Protein AF-A0A940FIT0-F1 (afdb_monomer_lite)

Foldseek 3Di:
DDDPDPPPPDDDPLVPPPDPDDDDDDDDDDDDDPPVVVVLVVLLLVLLLLLVVLLLVLLQLLLPQQLPQKHACVSLVLFAPSVPQQQLLQADPVRHGHDRIRGSVSSVCSCQCVCQSDDRHHSVNSSVVLLVLLVVLQQQLQQDDDPQPPPRRGPQWHAVVSQDLVNQLVSQDWDARVNRGDIGTPSHADPVLLCVLPPVNPRIHHSSSSSNSSSVVSSCRSHVPRDSVDRRDNGDPPDPDPDPDPDPDPPPPDDDDDDPPVVD

Structure (mmCIF, N/CA/C/O backbone):
data_AF-A0A940FIT0-F1
#
_entry.id   AF-A0A940FIT0-F1
#
loop_
_atom_site.group_PDB
_atom_site.id
_atom_site.type_symbol
_atom_site.label_atom_id
_atom_site.label_alt_id
_atom_site.label_comp_id
_atom_site.label_asym_id
_atom_site.label_entity_id
_atom_site.label_seq_id
_atom_site.pdbx_PDB_ins_code
_atom_site.Cartn_x
_atom_site.Cartn_y
_atom_site.Cartn_z
_atom_site.occupancy
_atom_site.B_iso_or_equiv
_atom_site.auth_seq_id
_atom_site.auth_comp_id
_atom_site.auth_asym_id
_atom_site.auth_atom_id
_atom_site.pdbx_PDB_model_num
ATOM 1 N N . MET A 1 1 ? -23.638 -30.705 -18.670 1.00 40.31 1 MET A N 1
ATOM 2 C CA . MET A 1 1 ? -23.469 -29.768 -17.539 1.00 40.31 1 MET A CA 1
ATOM 3 C C . MET A 1 1 ? -22.629 -28.593 -18.018 1.00 40.31 1 MET A C 1
ATOM 5 O O . MET A 1 1 ? -21.445 -28.763 -18.261 1.00 40.31 1 MET A O 1
ATOM 9 N N . ARG A 1 2 ? -23.257 -27.444 -18.298 1.00 33.28 2 ARG A N 1
ATOM 10 C CA . ARG A 1 2 ? -22.565 -26.228 -18.753 1.00 33.28 2 ARG A CA 1
ATOM 11 C C . ARG A 1 2 ? -22.351 -25.339 -17.532 1.00 33.28 2 ARG A C 1
ATOM 13 O O . ARG A 1 2 ? -23.319 -24.819 -16.993 1.00 33.28 2 ARG A O 1
ATOM 20 N N . HIS A 1 3 ? -21.106 -25.205 -17.082 1.00 33.09 3 HIS A N 1
ATOM 21 C CA . HIS A 1 3 ? -20.744 -24.240 -16.047 1.00 33.09 3 HIS A CA 1
ATOM 22 C C . HIS A 1 3 ? -20.798 -22.830 -16.641 1.00 33.09 3 HIS A C 1
ATOM 24 O O . HIS A 1 3 ? -19.867 -22.382 -17.307 1.00 33.09 3 HIS A O 1
ATOM 30 N N . THR A 1 4 ? -21.900 -22.124 -16.406 1.00 37.16 4 THR A N 1
ATOM 31 C CA . THR A 1 4 ? -21.970 -20.669 -16.546 1.00 37.16 4 THR A CA 1
ATOM 32 C C . THR A 1 4 ? -21.115 -20.048 -15.448 1.00 37.16 4 THR A C 1
ATOM 34 O O . THR A 1 4 ? -21.533 -19.962 -14.295 1.00 37.16 4 THR A O 1
ATOM 37 N N . LYS A 1 5 ? -19.888 -19.647 -15.794 1.00 40.19 5 LYS A N 1
ATOM 38 C CA . LYS A 1 5 ? -19.085 -18.755 -14.955 1.00 40.19 5 LYS A CA 1
ATOM 39 C C . LYS A 1 5 ? -19.810 -17.412 -14.897 1.00 40.19 5 LYS A C 1
ATOM 41 O O . LYS A 1 5 ? -19.890 -16.714 -15.905 1.00 40.19 5 LYS A O 1
ATOM 46 N N . ALA A 1 6 ? -20.363 -17.076 -13.737 1.00 33.12 6 ALA A N 1
ATOM 47 C CA . ALA A 1 6 ? -20.836 -15.730 -13.466 1.00 33.12 6 ALA A CA 1
ATOM 48 C C . ALA A 1 6 ? -19.613 -14.802 -13.441 1.00 33.12 6 ALA A C 1
ATOM 50 O O . ALA A 1 6 ? -18.794 -14.862 -12.525 1.00 33.12 6 ALA A O 1
ATOM 51 N N . LEU A 1 7 ? -19.457 -13.984 -14.484 1.00 29.12 7 LEU A N 1
ATOM 52 C CA . LEU A 1 7 ? -18.595 -12.810 -14.433 1.00 29.12 7 LEU A CA 1
ATOM 53 C C . LEU A 1 7 ? -19.261 -11.817 -13.473 1.00 29.12 7 LEU A C 1
ATOM 55 O O . LEU A 1 7 ? -20.156 -11.067 -13.857 1.00 29.12 7 LEU A O 1
ATOM 59 N N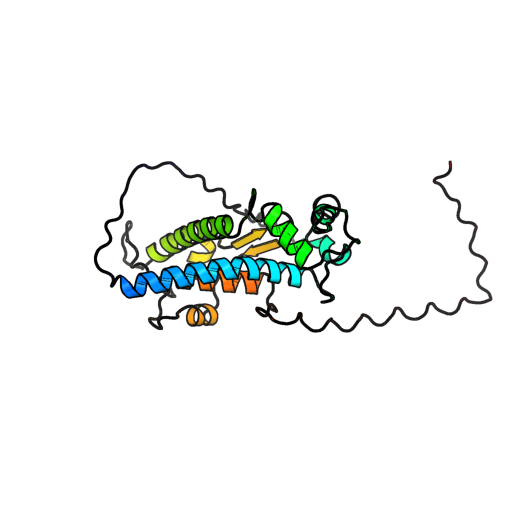 . SER A 1 8 ? -18.852 -11.835 -12.210 1.00 31.80 8 SER A N 1
ATOM 60 C CA . SER A 1 8 ? -19.146 -10.739 -11.293 1.00 31.80 8 SER A CA 1
ATOM 61 C C . SER A 1 8 ? -18.294 -9.549 -11.718 1.00 31.80 8 SER A C 1
ATOM 63 O O . SER A 1 8 ? -17.093 -9.505 -11.454 1.00 31.80 8 SER A O 1
ATOM 65 N N . THR A 1 9 ? -18.903 -8.603 -12.429 1.00 29.38 9 THR A N 1
ATOM 66 C CA . THR A 1 9 ? -18.294 -7.320 -12.791 1.00 29.38 9 THR A CA 1
ATOM 67 C C . THR A 1 9 ? -17.991 -6.544 -11.509 1.00 29.38 9 THR A C 1
ATOM 69 O O . THR A 1 9 ? -18.846 -5.856 -10.957 1.00 29.38 9 THR A O 1
ATOM 72 N N . LEU A 1 10 ? -16.775 -6.707 -10.988 1.00 35.28 10 LEU A N 1
ATOM 73 C CA . LEU A 1 10 ? -16.302 -6.033 -9.787 1.00 35.28 10 LEU A CA 1
ATOM 74 C C . LEU A 1 10 ? -15.918 -4.597 -10.164 1.00 35.28 10 LEU A C 1
ATOM 76 O O . LEU A 1 10 ? -14.852 -4.366 -10.737 1.00 35.28 10 LEU A O 1
ATOM 80 N N . LEU A 1 11 ? -16.792 -3.632 -9.869 1.00 29.61 11 LEU A N 1
ATOM 81 C CA . LEU A 1 11 ? -16.493 -2.216 -10.065 1.00 29.61 11 LEU A CA 1
ATOM 82 C C . LEU A 1 11 ? -15.279 -1.843 -9.209 1.00 29.61 11 LEU A C 1
ATOM 84 O O . LEU A 1 11 ? -15.329 -1.826 -7.979 1.00 29.61 11 LEU A O 1
ATOM 88 N N . ALA A 1 12 ? -14.163 -1.568 -9.876 1.00 34.53 12 ALA A N 1
ATOM 89 C CA . ALA A 1 12 ? -13.067 -0.863 -9.260 1.00 34.53 12 ALA A CA 1
ATOM 90 C C . ALA A 1 12 ? -13.470 0.588 -9.090 1.00 34.53 12 ALA A C 1
ATOM 92 O O . ALA A 1 12 ? -13.524 1.335 -10.061 1.00 34.53 12 ALA A O 1
ATOM 93 N N . VAL A 1 13 ? -13.771 0.982 -7.857 1.00 32.16 13 VAL A N 1
ATOM 94 C CA . VAL A 1 13 ? -13.811 2.395 -7.513 1.00 32.16 13 VAL A CA 1
ATOM 95 C C . VAL A 1 13 ? -12.361 2.869 -7.554 1.00 32.16 13 VAL A C 1
ATOM 97 O O . VAL A 1 13 ? -11.635 2.790 -6.567 1.00 32.16 13 VAL A O 1
ATOM 100 N N . SER A 1 14 ? -11.913 3.334 -8.724 1.00 33.53 14 SER A N 1
ATOM 101 C CA . SER A 1 14 ? -10.906 4.390 -8.759 1.00 33.53 14 SER A CA 1
ATOM 102 C C . SER A 1 14 ? -11.410 5.455 -7.792 1.00 33.53 14 SER A C 1
ATOM 104 O O . SER A 1 14 ? -12.584 5.819 -7.869 1.00 33.53 14 SER A O 1
ATOM 106 N N . ALA A 1 15 ? -10.580 5.901 -6.850 1.00 33.91 15 ALA A N 1
ATOM 107 C CA . ALA A 1 15 ? -10.935 6.954 -5.906 1.00 33.91 15 ALA A CA 1
ATOM 108 C C . ALA A 1 15 ? -11.146 8.286 -6.657 1.00 33.91 15 ALA A C 1
ATOM 110 O O . ALA A 1 15 ? -10.325 9.195 -6.611 1.00 33.91 15 ALA A O 1
ATOM 111 N N . ALA A 1 16 ? -12.243 8.384 -7.402 1.00 30.17 16 ALA A N 1
ATOM 112 C CA . ALA A 1 16 ? -12.790 9.601 -7.949 1.00 30.17 16 ALA A CA 1
ATOM 113 C C . ALA A 1 16 ? -13.616 10.219 -6.823 1.00 30.17 16 ALA A C 1
ATOM 115 O O . ALA A 1 16 ? -14.743 9.810 -6.544 1.00 30.17 16 ALA A O 1
ATOM 116 N N . ILE A 1 17 ? -13.004 11.161 -6.112 1.00 32.06 17 ILE A N 1
ATOM 117 C CA . ILE A 1 17 ? -13.690 11.949 -5.098 1.00 32.06 17 ILE A CA 1
ATOM 118 C C . ILE A 1 17 ? -14.571 12.961 -5.838 1.00 32.06 17 ILE A C 1
ATOM 120 O O . ILE A 1 17 ? -14.112 14.037 -6.217 1.00 32.06 17 ILE A O 1
ATOM 124 N N . THR A 1 18 ? -15.845 12.638 -6.051 1.00 28.33 18 T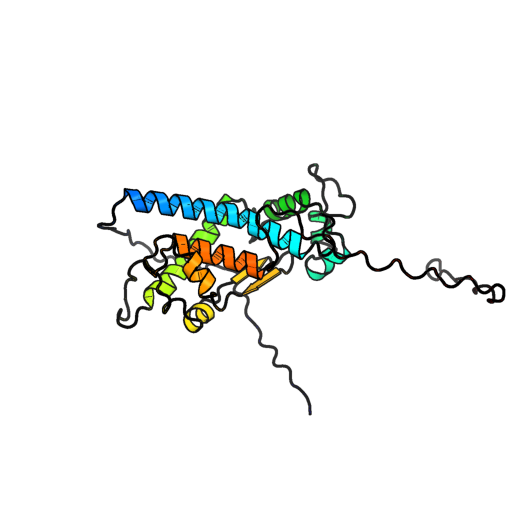HR A N 1
ATOM 125 C CA . THR A 1 18 ? -16.848 13.646 -6.411 1.00 28.33 18 THR A CA 1
ATOM 126 C C . THR A 1 18 ? -17.172 14.430 -5.140 1.00 28.33 18 THR A C 1
ATOM 128 O O . THR A 1 18 ? -18.057 14.058 -4.372 1.00 28.33 18 THR A O 1
ATOM 131 N N . MET A 1 19 ? -16.400 15.483 -4.858 1.00 31.89 19 MET A N 1
ATOM 132 C CA . MET A 1 19 ? -16.725 16.406 -3.771 1.00 31.89 19 MET A CA 1
ATOM 133 C C . MET A 1 19 ? -17.981 17.186 -4.162 1.00 31.89 19 MET A C 1
ATOM 135 O O . MET A 1 19 ? -17.919 18.124 -4.955 1.00 31.89 19 MET A O 1
ATOM 139 N N . LEU A 1 20 ? -19.132 16.805 -3.604 1.00 30.47 20 LEU A N 1
ATOM 140 C CA . LEU A 1 20 ? -20.241 17.741 -3.473 1.00 30.47 20 LEU A CA 1
ATOM 141 C C . LEU A 1 20 ? -19.791 18.830 -2.497 1.00 30.47 20 LEU A C 1
ATOM 143 O O . LEU A 1 20 ? -19.602 18.575 -1.309 1.00 30.47 20 LEU A O 1
ATOM 147 N N . ALA A 1 21 ? -19.584 20.033 -3.028 1.00 35.97 21 ALA A N 1
ATOM 148 C CA . ALA A 1 21 ? -19.351 21.237 -2.251 1.00 35.97 21 ALA A CA 1
ATOM 149 C C . ALA A 1 21 ? -20.566 21.503 -1.345 1.00 35.97 21 ALA A C 1
ATOM 151 O O . ALA A 1 21 ? -21.586 22.024 -1.788 1.00 35.97 21 ALA A O 1
ATOM 152 N N . GLY A 1 22 ? -20.454 21.113 -0.077 1.00 28.16 22 GLY A N 1
ATOM 153 C CA . GLY A 1 22 ? -21.319 21.551 1.011 1.00 28.16 22 GLY A CA 1
ATOM 154 C C . GLY A 1 22 ? -20.518 22.474 1.922 1.00 28.16 22 GLY A C 1
ATOM 155 O O . GLY A 1 22 ? -19.552 22.044 2.547 1.00 28.16 22 GLY A O 1
ATOM 156 N N . CYS A 1 23 ? -20.878 23.754 1.942 1.00 33.53 23 CYS A N 1
ATOM 157 C CA . CYS A 1 23 ? -20.232 24.786 2.741 1.00 33.53 23 CYS A CA 1
ATOM 158 C C . CYS A 1 23 ? -20.321 24.510 4.252 1.00 33.53 23 CYS A C 1
ATOM 160 O O . CYS A 1 23 ? -21.402 24.258 4.770 1.00 33.53 23 CYS A O 1
ATOM 162 N N . GLY A 1 24 ? -19.193 24.706 4.940 1.00 39.38 24 GLY A N 1
ATOM 163 C CA . GLY A 1 24 ? -19.134 25.285 6.284 1.00 39.38 24 GLY A CA 1
ATOM 164 C C . GLY A 1 24 ? -19.555 24.402 7.457 1.00 39.38 24 GLY A C 1
ATOM 165 O O . GLY A 1 24 ? -20.704 24.435 7.873 1.00 39.38 24 GLY A O 1
ATOM 166 N N . MET A 1 25 ? -18.583 23.752 8.099 1.00 30.62 25 MET A N 1
ATOM 167 C CA . MET A 1 25 ? -18.655 23.434 9.528 1.00 30.62 25 MET A CA 1
ATOM 168 C C . MET A 1 25 ? -17.239 23.367 10.112 1.00 30.62 25 MET A C 1
ATOM 170 O O . MET A 1 25 ? -16.429 22.522 9.740 1.00 30.62 25 MET A O 1
ATOM 174 N N . THR A 1 26 ? -16.928 24.305 11.002 1.00 37.66 26 THR A N 1
ATOM 175 C CA . THR A 1 26 ? -15.724 24.327 11.840 1.00 37.66 26 THR A CA 1
ATOM 176 C C . THR A 1 26 ? -15.876 23.321 12.990 1.00 37.66 26 THR A C 1
ATOM 178 O O . THR A 1 26 ? -16.892 23.370 13.686 1.00 37.66 26 THR A O 1
ATOM 181 N N . PRO A 1 27 ? -14.899 22.434 13.258 1.00 40.50 27 PRO A N 1
ATOM 182 C CA . PRO A 1 27 ? -14.954 21.562 14.422 1.00 40.50 27 PRO A CA 1
ATOM 183 C C . PRO A 1 27 ? -14.393 22.273 15.659 1.00 40.50 27 PRO A C 1
ATOM 185 O O . PRO A 1 27 ? -13.208 22.589 15.733 1.00 40.50 27 PRO A O 1
ATOM 188 N N . GLY A 1 28 ? -15.256 22.491 16.652 1.00 38.06 28 GLY A N 1
ATOM 189 C CA . GLY A 1 28 ? -14.843 22.694 18.037 1.00 38.06 28 GLY A CA 1
ATOM 190 C C . GLY A 1 28 ? -14.530 21.338 18.670 1.00 38.06 28 GLY A C 1
ATOM 191 O O . GLY A 1 28 ? -15.433 20.521 18.848 1.00 38.06 28 GLY A O 1
ATOM 192 N N . ALA A 1 29 ? -13.258 21.094 18.978 1.00 35.38 29 ALA A N 1
ATOM 193 C CA . ALA A 1 29 ? -12.807 19.952 19.764 1.00 35.38 29 ALA A CA 1
ATOM 194 C C . ALA A 1 29 ? -12.527 20.420 21.198 1.00 35.38 29 ALA A C 1
ATOM 196 O O . ALA A 1 29 ? -11.726 21.329 21.418 1.00 35.38 29 ALA A O 1
ATOM 197 N N . SER A 1 30 ? -13.194 19.806 22.172 1.00 40.38 30 SER A N 1
ATOM 198 C CA . SER A 1 30 ? -12.909 19.976 23.595 1.00 40.38 30 SER A CA 1
ATOM 199 C C . SER A 1 30 ? -12.334 18.677 24.148 1.00 40.38 30 SER A C 1
ATOM 201 O O . SER A 1 30 ? -12.974 17.638 24.043 1.00 40.38 30 SER A O 1
ATOM 203 N N . GLY A 1 31 ? -11.164 18.781 24.782 1.00 39.50 31 GLY A N 1
ATOM 204 C CA . GLY A 1 31 ? -10.809 17.954 25.936 1.00 39.50 31 GLY A CA 1
ATOM 205 C C . GLY A 1 31 ? -10.172 16.586 25.686 1.00 39.50 31 GLY A C 1
ATOM 206 O O . GLY A 1 31 ? -10.573 15.638 26.345 1.00 39.50 31 GLY A O 1
ATOM 207 N N . LEU A 1 32 ? -9.149 16.486 24.833 1.00 36.47 32 LEU A N 1
ATOM 208 C CA . LEU A 1 32 ? -8.166 15.396 24.916 1.00 36.47 32 LEU A CA 1
ATOM 209 C C . LEU A 1 32 ? -6.787 16.011 25.188 1.00 36.47 32 LEU A C 1
ATOM 211 O O . LEU A 1 32 ? -6.447 17.035 24.592 1.00 36.47 32 LEU A O 1
ATOM 215 N N . SER A 1 33 ? -6.030 15.435 26.126 1.00 40.12 33 SER A N 1
ATOM 216 C CA . SER A 1 33 ? -4.696 15.906 26.520 1.00 40.12 33 SER A CA 1
ATOM 217 C C . SER A 1 33 ? -3.808 16.082 25.282 1.00 40.12 33 SER A C 1
ATOM 219 O O . SER A 1 33 ? -3.450 15.126 24.595 1.00 40.12 33 SER A O 1
ATOM 221 N N . THR A 1 34 ? -3.479 17.332 24.967 1.00 43.22 34 THR A N 1
ATOM 222 C CA . THR A 1 34 ? -2.849 17.746 23.705 1.00 43.22 34 THR A CA 1
ATOM 223 C C . THR A 1 34 ? -1.406 17.272 23.550 1.00 43.22 34 THR A C 1
ATOM 225 O O . THR A 1 34 ? -0.828 17.438 22.482 1.00 43.22 34 THR A O 1
ATOM 228 N N . THR A 1 35 ? -0.799 16.679 24.578 1.00 45.16 35 THR A N 1
ATOM 229 C CA . THR A 1 35 ? 0.601 16.237 24.523 1.00 45.16 35 THR A CA 1
ATOM 230 C C . THR A 1 35 ? 0.756 14.843 23.909 1.00 45.16 35 THR A C 1
ATOM 232 O O . THR A 1 35 ? 1.728 14.605 23.198 1.00 45.16 35 THR A O 1
ATOM 235 N N . GLU A 1 36 ? -0.216 13.947 24.097 1.00 49.09 36 GLU A N 1
ATOM 236 C CA . GLU A 1 36 ? -0.183 12.592 23.522 1.00 49.09 36 GLU A CA 1
ATOM 237 C C . GLU A 1 36 ? -0.713 12.573 22.082 1.00 49.09 36 GLU A C 1
ATOM 239 O O . GLU A 1 36 ? -0.089 11.979 21.202 1.00 49.09 36 GLU A O 1
ATOM 244 N N . ALA A 1 37 ? -1.780 13.329 21.796 1.00 45.69 37 ALA A N 1
ATOM 245 C CA . ALA A 1 37 ? -2.358 13.437 20.452 1.00 45.69 37 ALA A CA 1
ATOM 246 C C . ALA A 1 37 ? -1.346 13.924 19.391 1.00 45.69 37 ALA A C 1
ATOM 248 O O . ALA A 1 37 ? -1.356 13.455 18.255 1.00 45.69 37 ALA A O 1
ATOM 249 N N . VAL A 1 38 ? -0.414 14.809 19.768 1.00 52.12 38 VAL A N 1
ATOM 250 C CA . VAL A 1 38 ? 0.643 15.312 18.867 1.00 52.12 38 VAL A CA 1
ATOM 251 C C . VAL A 1 38 ? 1.686 14.230 18.545 1.00 52.12 38 VAL A C 1
ATOM 253 O O . VAL A 1 38 ? 2.241 14.215 17.444 1.00 52.12 38 VAL A O 1
ATOM 256 N N . GLY A 1 39 ? 1.937 13.296 19.469 1.00 56.69 39 GLY A N 1
ATOM 257 C CA . GLY A 1 39 ? 2.852 12.172 19.256 1.00 56.69 39 GLY A CA 1
ATOM 258 C C . GLY A 1 39 ? 2.298 11.141 18.270 1.00 56.69 39 GLY A C 1
ATOM 259 O O . GLY A 1 39 ? 3.008 10.710 17.358 1.00 56.69 39 GLY A O 1
ATOM 260 N N . PHE A 1 40 ? 1.015 10.797 18.399 1.00 53.44 40 PHE A N 1
ATOM 261 C CA . PHE A 1 40 ? 0.359 9.824 17.521 1.00 53.44 40 PHE A CA 1
ATOM 262 C C . PHE A 1 40 ? 0.210 10.328 16.084 1.00 53.44 40 PHE A C 1
ATOM 264 O O . PHE A 1 40 ? 0.449 9.576 15.138 1.00 53.44 40 PHE A O 1
ATOM 271 N N . ASP A 1 41 ? -0.068 11.618 15.898 1.00 59.22 41 ASP A N 1
ATOM 272 C CA . ASP A 1 41 ? -0.172 12.214 14.564 1.00 59.22 41 ASP A CA 1
ATOM 273 C C . ASP A 1 41 ? 1.171 12.219 13.808 1.00 59.22 41 ASP A C 1
ATOM 275 O O . ASP A 1 41 ? 1.241 12.010 12.585 1.00 59.22 41 ASP A O 1
ATOM 279 N N . ALA A 1 42 ? 2.269 12.413 14.546 1.00 59.38 42 ALA A N 1
ATOM 280 C CA . ALA A 1 42 ? 3.623 12.318 14.018 1.00 59.38 42 ALA A CA 1
ATOM 281 C C . ALA A 1 42 ? 4.000 10.870 13.656 1.00 59.38 42 ALA A C 1
ATOM 283 O O . ALA A 1 42 ? 4.629 10.644 12.616 1.00 59.38 42 ALA A O 1
ATOM 284 N N . LEU A 1 43 ? 3.583 9.891 14.468 1.00 60.28 43 LEU A N 1
ATOM 285 C CA . LEU A 1 43 ? 3.777 8.463 14.197 1.00 60.28 43 LEU A CA 1
ATOM 286 C C . LEU A 1 43 ? 2.983 8.000 12.969 1.00 60.28 43 LEU A C 1
ATOM 288 O O . LEU A 1 43 ? 3.567 7.382 12.083 1.00 60.28 43 LEU A O 1
ATOM 292 N N . ALA A 1 44 ? 1.711 8.378 12.843 1.00 61.94 44 ALA A N 1
ATOM 293 C CA . ALA A 1 44 ? 0.885 8.069 11.671 1.00 61.94 44 ALA A CA 1
ATOM 294 C C . ALA A 1 44 ? 1.486 8.642 10.378 1.00 61.94 44 ALA A C 1
ATOM 296 O O . ALA A 1 44 ? 1.630 7.965 9.359 1.00 61.94 44 ALA A O 1
ATOM 297 N N . SER A 1 45 ? 1.953 9.891 10.444 1.00 66.75 45 SER A N 1
ATOM 298 C CA . SER A 1 45 ? 2.646 10.536 9.327 1.00 66.75 45 SER A CA 1
ATOM 299 C C . SER A 1 45 ? 3.947 9.819 8.950 1.00 66.75 45 SER A C 1
ATOM 301 O O . SER A 1 45 ? 4.334 9.826 7.779 1.00 66.75 45 SER A O 1
ATOM 303 N N . LYS A 1 46 ? 4.645 9.216 9.920 1.00 74.31 46 LYS A N 1
ATOM 304 C CA . LYS A 1 46 ? 5.838 8.396 9.681 1.00 74.31 46 LYS A CA 1
ATOM 305 C C . LYS A 1 46 ? 5.459 7.071 9.018 1.00 74.31 46 LYS A C 1
ATOM 307 O O . LYS A 1 46 ? 6.017 6.768 7.967 1.00 74.31 46 LYS A O 1
ATOM 312 N N . THR A 1 47 ? 4.469 6.363 9.556 1.00 77.50 47 THR A N 1
ATOM 313 C CA . THR A 1 47 ? 3.909 5.133 8.982 1.00 77.50 47 THR A CA 1
ATOM 314 C C . THR A 1 47 ? 3.482 5.329 7.533 1.00 77.50 47 THR A C 1
ATOM 316 O O . THR A 1 47 ? 3.883 4.555 6.677 1.00 77.50 47 THR A O 1
ATOM 319 N N . LEU A 1 48 ? 2.730 6.383 7.198 1.00 82.75 48 LEU A N 1
ATOM 320 C CA . LEU A 1 48 ? 2.290 6.609 5.816 1.00 82.75 48 LEU A CA 1
ATOM 321 C C . LEU A 1 48 ? 3.459 6.933 4.872 1.00 82.75 48 LEU A C 1
ATOM 323 O O . LEU A 1 48 ? 3.467 6.495 3.718 1.00 82.75 48 LEU A O 1
ATOM 327 N N . LYS A 1 49 ? 4.469 7.680 5.345 1.00 79.94 49 LYS A N 1
ATOM 328 C CA . LYS A 1 49 ? 5.694 7.955 4.568 1.00 79.94 49 LYS A CA 1
ATOM 329 C C . LYS A 1 49 ? 6.507 6.687 4.325 1.00 79.94 49 LYS A C 1
ATOM 331 O O . LYS A 1 49 ? 7.013 6.492 3.222 1.00 79.94 49 LYS A O 1
ATOM 336 N N . GLU A 1 50 ? 6.652 5.842 5.338 1.00 85.81 50 GLU A N 1
ATOM 337 C CA . GLU A 1 50 ? 7.346 4.559 5.218 1.00 85.81 50 GLU A CA 1
ATOM 338 C C . GLU A 1 50 ? 6.536 3.585 4.361 1.00 85.81 50 GLU A C 1
ATOM 340 O O . GLU A 1 50 ? 7.085 2.981 3.443 1.00 85.81 50 GLU A O 1
ATOM 345 N N . GLY A 1 51 ? 5.223 3.540 4.560 1.00 85.25 51 GLY A N 1
ATOM 346 C CA . GLY A 1 51 ? 4.264 2.754 3.800 1.00 85.25 51 GLY A CA 1
ATOM 347 C C . GLY A 1 51 ? 4.283 3.085 2.310 1.00 85.25 51 GLY A C 1
ATOM 348 O O . GLY A 1 51 ? 4.209 2.175 1.491 1.00 85.25 51 GLY A O 1
ATOM 349 N N . PHE A 1 52 ? 4.493 4.352 1.926 1.00 86.38 52 PHE A N 1
ATOM 350 C CA . PHE A 1 52 ? 4.742 4.711 0.525 1.00 86.38 52 PHE A CA 1
ATOM 351 C C . PHE A 1 52 ? 5.898 3.894 -0.056 1.00 86.38 52 PHE A C 1
ATOM 353 O O . PHE A 1 52 ? 5.736 3.208 -1.063 1.00 86.38 52 PHE A O 1
ATOM 360 N N . LYS A 1 53 ? 7.060 3.926 0.601 1.00 87.38 53 LYS A N 1
ATOM 361 C CA . LYS A 1 53 ? 8.245 3.182 0.169 1.00 87.38 53 LYS A CA 1
ATOM 362 C C . LYS A 1 53 ? 8.002 1.669 0.218 1.00 87.38 53 LYS A C 1
ATOM 364 O O . LYS A 1 53 ? 8.326 0.991 -0.751 1.00 87.38 53 LYS A O 1
ATOM 369 N N . GLN A 1 54 ? 7.408 1.159 1.294 1.00 90.12 54 GLN A N 1
ATOM 370 C CA . GLN A 1 54 ? 7.158 -0.272 1.486 1.00 90.12 54 GLN A CA 1
ATOM 371 C C . GLN A 1 54 ? 6.210 -0.845 0.433 1.00 90.12 54 GLN A C 1
ATOM 373 O O . GLN A 1 54 ? 6.487 -1.910 -0.105 1.00 90.12 54 GLN A O 1
ATOM 378 N N . VAL A 1 55 ? 5.137 -0.134 0.071 1.00 90.06 55 VAL A N 1
ATOM 379 C CA . VAL A 1 55 ? 4.221 -0.554 -1.001 1.00 90.06 55 VAL A CA 1
ATOM 380 C C . VAL A 1 55 ? 4.972 -0.704 -2.319 1.00 90.06 55 VAL A C 1
ATOM 382 O O . VAL A 1 55 ? 4.836 -1.717 -3.000 1.00 90.06 55 VAL A O 1
ATOM 385 N N . HIS A 1 56 ? 5.806 0.273 -2.669 1.00 89.81 56 HIS A N 1
ATOM 386 C CA . HIS A 1 56 ? 6.576 0.219 -3.908 1.00 89.81 56 HIS A CA 1
ATOM 387 C C . HIS A 1 56 ? 7.611 -0.906 -3.900 1.00 89.81 56 HIS A C 1
ATOM 389 O O . HIS A 1 56 ? 7.766 -1.602 -4.899 1.00 89.81 56 HIS A O 1
ATOM 395 N N . GLU A 1 57 ? 8.305 -1.108 -2.782 1.00 91.44 57 GLU A N 1
ATOM 396 C CA . GLU A 1 57 ? 9.245 -2.220 -2.640 1.00 91.44 57 GLU A CA 1
ATOM 397 C C . GLU A 1 57 ? 8.538 -3.574 -2.690 1.00 91.44 57 GLU A C 1
ATOM 399 O O . GLU A 1 57 ? 9.026 -4.487 -3.345 1.00 91.44 57 GLU A O 1
ATOM 404 N N . SER A 1 58 ? 7.364 -3.688 -2.071 1.00 91.94 58 SER A N 1
ATOM 405 C CA . SER A 1 58 ? 6.545 -4.902 -2.101 1.00 91.94 58 SER A CA 1
ATOM 406 C C . SER A 1 58 ? 6.127 -5.247 -3.520 1.00 91.94 58 SER A C 1
ATOM 408 O O . SER A 1 58 ? 6.196 -6.408 -3.912 1.00 91.94 58 SER A O 1
ATOM 410 N N . ILE A 1 59 ? 5.731 -4.238 -4.300 1.00 92.25 59 ILE A N 1
ATOM 411 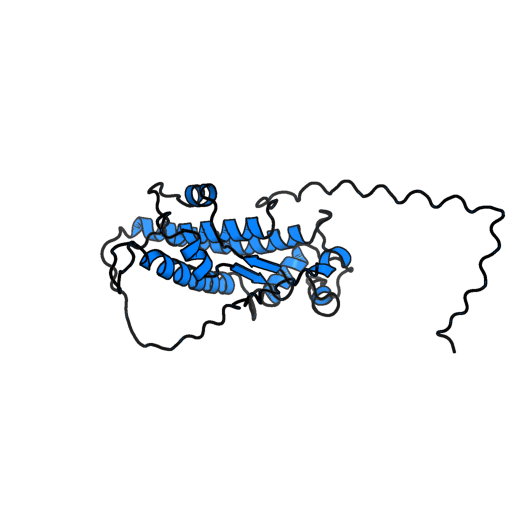C CA . ILE A 1 59 ? 5.409 -4.394 -5.717 1.00 92.25 59 ILE A CA 1
ATOM 412 C C . ILE A 1 59 ? 6.652 -4.809 -6.500 1.00 92.25 59 ILE A C 1
ATOM 414 O O . ILE A 1 59 ? 6.575 -5.764 -7.259 1.00 92.25 59 ILE A O 1
ATOM 418 N N . PHE A 1 60 ? 7.788 -4.135 -6.308 1.00 93.44 60 PHE A N 1
ATOM 419 C CA . PHE A 1 60 ? 9.031 -4.500 -6.985 1.00 93.44 60 PHE A CA 1
ATOM 420 C C . PHE A 1 60 ? 9.374 -5.973 -6.734 1.00 93.44 60 PHE A C 1
ATOM 422 O O . PHE A 1 60 ? 9.501 -6.738 -7.679 1.00 93.44 60 PHE A O 1
ATOM 429 N N . SER A 1 61 ? 9.403 -6.390 -5.467 1.00 93.25 61 SER A N 1
ATOM 430 C CA . SER A 1 61 ? 9.669 -7.775 -5.066 1.00 93.25 61 SER A CA 1
ATOM 431 C C . SER A 1 61 ? 8.593 -8.774 -5.489 1.00 93.25 61 SER A C 1
ATOM 433 O O . SER A 1 61 ? 8.852 -9.968 -5.504 1.00 93.25 61 SER A O 1
ATOM 435 N N . LYS A 1 62 ? 7.372 -8.323 -5.791 1.00 92.94 62 LYS A N 1
ATOM 436 C CA . LYS A 1 62 ? 6.329 -9.183 -6.363 1.00 92.94 62 LYS A CA 1
ATOM 437 C C . LYS A 1 62 ? 6.605 -9.492 -7.836 1.00 92.94 62 LYS A C 1
ATOM 439 O O . LYS A 1 62 ? 6.218 -10.555 -8.312 1.00 92.94 62 LYS A O 1
ATOM 444 N N . ILE A 1 63 ? 7.182 -8.530 -8.552 1.00 93.69 63 ILE A N 1
ATOM 445 C CA . ILE A 1 63 ? 7.437 -8.621 -9.990 1.00 93.69 63 ILE A CA 1
ATOM 446 C C . ILE A 1 63 ? 8.787 -9.299 -10.248 1.00 93.69 63 ILE A C 1
ATOM 448 O O . ILE A 1 63 ? 8.850 -10.142 -11.129 1.00 93.69 63 ILE A O 1
ATOM 452 N N . ASP A 1 64 ? 9.817 -8.985 -9.458 1.00 94.81 64 ASP A N 1
ATOM 453 C CA . ASP A 1 64 ? 11.121 -9.671 -9.424 1.00 94.81 64 ASP A CA 1
ATOM 454 C C . ASP A 1 64 ? 10.948 -11.074 -8.815 1.00 94.81 64 ASP A C 1
ATOM 456 O O . ASP A 1 64 ? 11.130 -11.301 -7.617 1.00 94.81 64 ASP A O 1
ATOM 460 N N . THR A 1 65 ? 10.469 -12.002 -9.639 1.00 93.75 65 THR A N 1
ATOM 461 C CA . THR A 1 65 ? 10.109 -13.363 -9.228 1.00 93.75 65 THR A CA 1
ATOM 462 C C . THR A 1 65 ? 11.329 -14.238 -8.987 1.00 93.75 65 THR A C 1
ATOM 464 O O . THR A 1 65 ? 11.269 -15.145 -8.153 1.00 93.75 65 THR A O 1
ATOM 467 N N . ASN A 1 66 ? 12.424 -13.982 -9.706 1.00 92.44 66 ASN A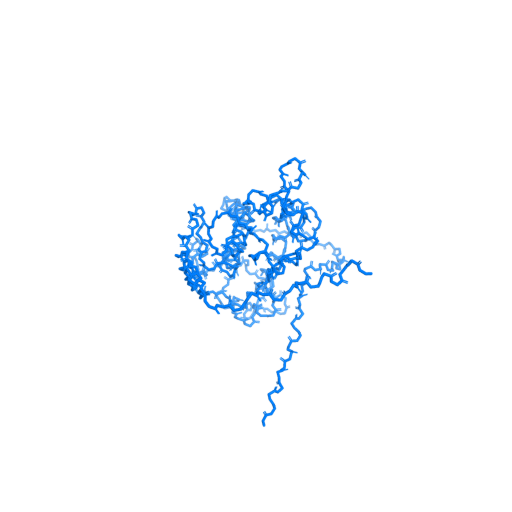 N 1
ATOM 468 C CA . ASN A 1 66 ? 13.655 -14.753 -9.578 1.00 92.44 66 ASN A CA 1
ATOM 469 C C . ASN A 1 66 ? 14.587 -14.210 -8.474 1.00 92.44 66 ASN A C 1
ATOM 471 O O . ASN A 1 66 ? 15.504 -14.921 -8.063 1.00 92.44 66 ASN A O 1
ATOM 475 N N . GLY A 1 67 ? 14.336 -13.006 -7.952 1.00 92.31 67 GLY A N 1
ATOM 476 C CA . GLY A 1 67 ? 15.104 -12.393 -6.871 1.00 92.31 67 GLY A CA 1
ATOM 477 C C . GLY A 1 67 ? 16.468 -11.847 -7.307 1.00 92.31 67 GLY A C 1
ATOM 478 O O . GLY A 1 67 ? 17.347 -11.658 -6.456 1.00 92.31 67 GLY A O 1
ATOM 479 N N . ASP A 1 68 ? 16.684 -11.603 -8.604 1.00 93.88 68 ASP A N 1
ATOM 480 C CA . ASP A 1 68 ? 17.953 -11.106 -9.151 1.00 93.88 68 ASP A CA 1
ATOM 481 C C . ASP A 1 68 ? 18.156 -9.594 -8.935 1.00 93.88 68 ASP A C 1
ATOM 483 O O . ASP A 1 68 ? 19.247 -9.071 -9.198 1.00 93.88 68 ASP A O 1
ATOM 487 N N . LYS A 1 69 ? 17.163 -8.916 -8.335 1.00 94.31 69 LYS A N 1
ATOM 488 C CA . LYS A 1 69 ? 17.116 -7.471 -8.038 1.00 94.31 69 LYS A CA 1
ATOM 489 C C . LYS A 1 69 ? 16.884 -6.599 -9.269 1.00 94.31 69 LYS A C 1
ATOM 491 O O . LYS A 1 69 ? 17.080 -5.374 -9.199 1.00 94.31 69 LYS A O 1
ATOM 496 N N . TYR A 1 70 ? 16.439 -7.203 -10.359 1.00 95.75 70 TYR A N 1
ATOM 497 C CA . TYR A 1 70 ? 15.973 -6.550 -11.564 1.00 95.75 70 TYR A CA 1
ATOM 498 C C . TYR A 1 70 ? 14.601 -7.107 -11.942 1.00 95.75 70 TYR A C 1
ATOM 500 O O . TYR A 1 70 ? 14.164 -8.130 -11.447 1.00 95.75 70 TYR A O 1
ATOM 508 N N . ILE A 1 71 ? 13.895 -6.371 -12.790 1.00 95.69 71 ILE A N 1
ATOM 509 C CA . ILE A 1 71 ? 12.679 -6.846 -13.439 1.00 95.69 71 ILE A CA 1
ATOM 510 C C . ILE A 1 71 ? 12.978 -6.891 -14.929 1.00 95.69 71 ILE A C 1
ATOM 512 O O . ILE A 1 71 ? 13.242 -5.843 -15.531 1.00 95.69 71 ILE A O 1
ATOM 516 N N . ASP A 1 72 ? 12.953 -8.076 -15.521 1.00 96.00 72 ASP A N 1
ATOM 517 C CA . ASP A 1 72 ? 13.039 -8.225 -16.974 1.00 96.00 72 ASP A CA 1
ATOM 518 C C . ASP A 1 72 ? 11.656 -8.179 -17.659 1.00 96.00 72 ASP A C 1
ATOM 520 O O . ASP A 1 72 ? 10.615 -7.995 -17.021 1.00 96.00 72 ASP A O 1
ATOM 524 N N . GLU A 1 73 ? 11.629 -8.275 -18.991 1.00 94.19 73 GLU A N 1
ATOM 525 C CA . GLU A 1 73 ? 10.385 -8.220 -19.770 1.00 94.19 73 GLU A CA 1
ATOM 526 C C . GLU A 1 73 ? 9.436 -9.398 -19.491 1.00 94.19 73 GLU A C 1
ATOM 528 O O . GLU A 1 73 ? 8.215 -9.227 -19.556 1.00 94.19 73 GLU A O 1
ATOM 533 N N . TYR A 1 74 ? 9.969 -10.580 -19.167 1.00 95.12 74 TYR A N 1
ATOM 534 C CA . TYR A 1 74 ? 9.163 -11.768 -18.879 1.00 95.12 74 TYR A CA 1
ATOM 535 C C . TYR A 1 74 ? 8.465 -11.621 -17.530 1.00 95.12 74 TYR A C 1
ATOM 537 O O . TYR A 1 74 ? 7.262 -11.861 -17.418 1.00 95.12 74 TYR A O 1
ATOM 545 N N . GLU A 1 75 ? 9.206 -11.147 -16.532 1.00 95.88 75 GLU A N 1
ATOM 546 C CA . GLU A 1 75 ? 8.704 -10.824 -15.200 1.00 95.88 75 GLU A CA 1
ATOM 547 C C . GLU A 1 75 ? 7.693 -9.677 -15.225 1.00 95.88 75 GLU A C 1
ATOM 549 O O . GLU A 1 75 ? 6.653 -9.720 -14.561 1.00 95.88 75 GLU A O 1
ATOM 554 N N . ALA A 1 76 ? 7.958 -8.654 -16.038 1.00 93.44 76 ALA A N 1
ATOM 555 C CA . ALA A 1 76 ? 7.083 -7.504 -16.176 1.00 93.44 76 ALA A CA 1
ATOM 556 C C . ALA A 1 76 ? 5.790 -7.807 -16.937 1.00 93.44 76 ALA A C 1
ATOM 558 O O . ALA A 1 76 ? 4.791 -7.145 -16.673 1.00 93.44 76 ALA A O 1
ATOM 559 N N . GLY A 1 77 ? 5.779 -8.759 -17.874 1.00 93.12 77 GLY A N 1
ATOM 560 C CA . GLY A 1 77 ? 4.672 -8.992 -18.812 1.00 93.12 77 GLY A CA 1
ATOM 561 C C . GLY A 1 77 ? 3.264 -9.061 -18.197 1.00 93.12 77 GLY A C 1
ATOM 562 O O . GLY A 1 77 ? 2.352 -8.422 -18.727 1.00 93.12 77 GLY A O 1
ATOM 563 N N . PRO A 1 78 ? 3.050 -9.771 -17.073 1.00 93.00 78 PRO A N 1
ATOM 564 C CA . PRO A 1 78 ? 1.745 -9.834 -16.410 1.00 93.00 78 PRO A CA 1
ATOM 565 C C . PRO A 1 78 ? 1.278 -8.502 -15.802 1.00 93.00 78 PRO A C 1
ATOM 567 O O . PRO A 1 78 ? 0.081 -8.298 -15.599 1.00 93.00 78 PRO A O 1
ATOM 570 N N . TYR A 1 79 ? 2.212 -7.602 -15.501 1.00 91.00 79 TYR A N 1
ATOM 571 C CA . TYR A 1 79 ? 1.967 -6.380 -14.740 1.00 91.00 79 TYR A CA 1
ATOM 572 C C . TYR A 1 79 ? 2.029 -5.146 -15.644 1.00 91.00 79 TYR A C 1
ATOM 574 O O . TYR A 1 79 ? 1.137 -4.308 -15.645 1.00 91.00 79 TYR A O 1
ATOM 582 N N . PHE A 1 80 ? 3.044 -5.038 -16.488 1.00 86.69 80 PHE A N 1
ATOM 583 C CA . PHE A 1 80 ? 3.277 -3.890 -17.348 1.00 86.69 80 PHE A CA 1
ATOM 584 C C . PHE A 1 80 ? 2.624 -4.046 -18.716 1.00 86.69 80 PHE A C 1
ATOM 586 O O . PHE A 1 80 ? 2.610 -5.108 -19.333 1.00 86.69 80 PHE A O 1
ATOM 593 N N . ASN A 1 81 ? 2.227 -2.912 -19.292 1.00 88.06 81 ASN A N 1
ATOM 594 C CA . ASN A 1 81 ? 2.188 -2.827 -20.744 1.00 88.06 81 ASN A CA 1
ATOM 595 C C . ASN A 1 81 ? 3.633 -2.782 -21.275 1.00 88.06 81 ASN A C 1
ATOM 597 O O . ASN A 1 81 ? 4.278 -1.732 -21.209 1.00 88.06 81 ASN A O 1
ATOM 601 N N . LEU A 1 82 ? 4.128 -3.900 -21.812 1.00 88.44 82 LEU A N 1
ATOM 602 C CA . LEU A 1 82 ? 5.511 -4.025 -22.294 1.00 88.44 82 LEU A CA 1
ATOM 603 C C . LEU A 1 82 ? 5.878 -3.028 -23.402 1.00 88.44 82 LEU A C 1
ATOM 605 O O . LEU A 1 82 ? 7.026 -2.628 -23.516 1.00 88.44 82 LEU A O 1
ATOM 609 N N . ILE A 1 83 ? 4.908 -2.564 -24.191 1.00 85.75 83 ILE A N 1
ATOM 610 C CA . ILE A 1 83 ? 5.169 -1.622 -25.290 1.00 85.75 83 ILE A CA 1
ATOM 611 C C . ILE A 1 83 ? 5.199 -0.177 -24.777 1.00 85.75 83 ILE A C 1
ATOM 613 O O . ILE A 1 83 ? 6.008 0.638 -25.217 1.00 85.75 83 ILE A O 1
ATOM 617 N N . LYS A 1 84 ? 4.286 0.177 -23.868 1.00 88.25 84 LYS A N 1
ATOM 618 C CA . LYS A 1 84 ? 4.061 1.572 -23.457 1.00 88.25 84 LYS A CA 1
ATOM 619 C C . LYS A 1 84 ? 4.725 1.939 -22.141 1.00 88.25 84 LYS A C 1
ATOM 621 O O . LYS A 1 84 ? 5.163 3.077 -22.003 1.00 88.25 84 LYS A O 1
ATOM 626 N N . GLU A 1 85 ? 4.737 1.038 -21.169 1.00 89.31 85 GLU A N 1
ATOM 627 C CA . GLU A 1 85 ? 5.143 1.339 -19.794 1.00 89.31 85 GLU A CA 1
ATOM 628 C C . GLU A 1 85 ? 6.520 0.770 -19.453 1.00 89.31 85 GLU A C 1
ATOM 630 O O . GLU A 1 85 ? 7.308 1.484 -18.834 1.00 89.31 85 GLU A O 1
ATOM 635 N N . PHE A 1 86 ? 6.870 -0.428 -19.933 1.00 91.31 86 PHE A N 1
ATOM 636 C CA . PHE A 1 86 ? 8.200 -1.001 -19.685 1.00 91.31 86 PHE A CA 1
ATOM 637 C C . PHE A 1 86 ? 9.344 -0.091 -20.173 1.00 91.31 86 PHE A C 1
ATOM 639 O O . PHE A 1 86 ? 10.186 0.257 -19.351 1.00 91.31 86 PHE A O 1
ATOM 646 N N . PRO A 1 87 ? 9.340 0.474 -21.402 1.00 91.12 87 PRO A N 1
ATOM 647 C CA . PRO A 1 87 ? 10.423 1.355 -21.863 1.00 91.12 87 PRO A CA 1
ATOM 648 C C . PRO A 1 87 ? 10.460 2.713 -21.147 1.00 91.12 87 PRO A C 1
ATOM 650 O O . PRO A 1 87 ? 11.411 3.485 -21.276 1.00 91.12 87 PRO A O 1
ATOM 653 N N . LYS A 1 88 ? 9.390 3.076 -20.427 1.00 90.00 88 LYS A N 1
ATOM 654 C CA . LYS A 1 88 ? 9.381 4.266 -19.566 1.00 90.00 88 LYS A CA 1
ATOM 655 C C . LYS A 1 88 ? 10.025 3.968 -18.217 1.00 90.00 88 LYS A C 1
ATOM 657 O O . LYS A 1 88 ? 10.624 4.880 -17.644 1.00 90.00 88 LYS A O 1
ATOM 662 N N . ALA A 1 89 ? 9.867 2.740 -17.730 1.00 89.50 89 ALA A N 1
ATOM 663 C CA . ALA A 1 89 ? 10.468 2.257 -16.499 1.00 89.50 89 ALA A CA 1
ATOM 664 C C . ALA A 1 89 ? 11.947 1.887 -16.685 1.00 89.50 89 ALA A C 1
ATOM 666 O O . ALA A 1 89 ? 12.769 2.280 -15.860 1.00 89.50 89 ALA A O 1
ATOM 667 N N . ASP A 1 90 ? 12.289 1.247 -17.807 1.00 91.50 90 ASP A N 1
ATOM 668 C CA . ASP A 1 90 ? 13.650 0.915 -18.244 1.00 91.50 90 ASP A CA 1
ATOM 669 C C . ASP A 1 90 ? 14.359 2.148 -18.822 1.00 91.50 90 ASP A C 1
ATOM 671 O O . ASP A 1 90 ? 14.640 2.287 -20.016 1.00 91.50 90 ASP A O 1
ATOM 675 N N . LYS A 1 91 ? 14.585 3.128 -17.953 1.00 89.44 91 LYS A N 1
ATOM 676 C CA . LYS A 1 91 ? 15.378 4.315 -18.259 1.00 89.44 91 LYS A CA 1
ATOM 677 C C . LYS A 1 91 ? 16.413 4.486 -17.187 1.00 89.44 91 LYS A C 1
ATOM 679 O O . LYS A 1 91 ? 16.075 4.369 -16.022 1.00 89.44 91 LYS A O 1
ATOM 684 N N . THR A 1 92 ? 17.608 4.927 -17.550 1.00 85.56 92 THR A N 1
ATOM 685 C CA . THR A 1 92 ? 18.634 5.336 -16.583 1.00 85.56 92 THR A CA 1
ATOM 686 C C . THR A 1 92 ? 18.266 6.661 -15.900 1.00 85.56 92 THR A C 1
ATOM 688 O O . THR A 1 92 ? 17.349 7.376 -16.316 1.00 85.56 92 THR A O 1
ATOM 691 N N . LYS A 1 93 ? 19.034 7.075 -14.878 1.00 79.50 93 LYS A N 1
ATOM 692 C CA . LYS A 1 93 ? 18.866 8.396 -14.227 1.00 79.50 93 LYS A CA 1
ATOM 693 C C . LYS A 1 93 ? 18.943 9.570 -15.212 1.00 79.50 93 LYS A C 1
ATOM 695 O O . LYS A 1 93 ? 18.295 10.586 -14.994 1.00 79.50 93 LYS A O 1
ATOM 700 N N . SER A 1 94 ? 19.707 9.415 -16.293 1.00 83.44 94 SER A N 1
ATOM 701 C CA . SER A 1 94 ? 19.854 10.425 -17.349 1.00 83.44 94 SER A CA 1
ATOM 702 C C . SER A 1 94 ? 18.710 10.436 -18.374 1.00 83.44 94 SER A C 1
ATOM 704 O O . SER A 1 94 ? 18.736 11.234 -19.303 1.00 83.44 94 SER A O 1
ATOM 706 N N . GLY A 1 95 ? 17.718 9.547 -18.235 1.00 81.81 95 GLY A N 1
ATOM 707 C CA . GLY A 1 95 ? 16.591 9.424 -19.162 1.00 81.81 95 GLY A CA 1
ATOM 708 C C . GLY A 1 95 ? 16.894 8.647 -20.447 1.00 81.81 95 GLY A C 1
ATOM 709 O O . GLY A 1 95 ? 15.992 8.483 -21.267 1.00 81.81 95 GLY A O 1
ATOM 710 N N . LYS A 1 96 ? 18.127 8.149 -20.615 1.00 87.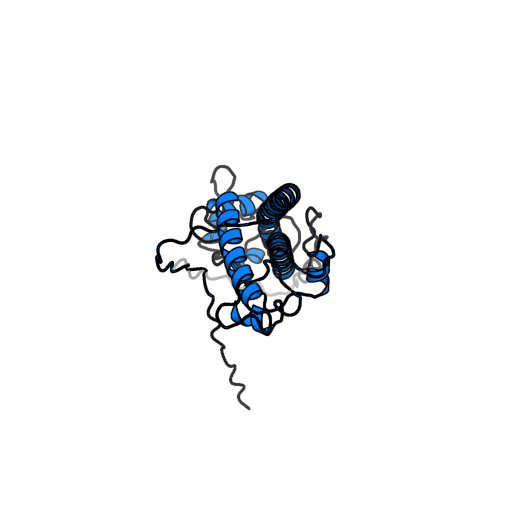25 96 LYS A N 1
ATOM 711 C CA . LYS A 1 96 ? 18.494 7.211 -21.689 1.00 87.25 96 LYS A CA 1
ATOM 712 C C . LYS A 1 96 ? 17.781 5.876 -21.494 1.00 87.25 96 LYS A C 1
ATOM 714 O O . LYS A 1 96 ? 17.583 5.489 -20.341 1.00 87.25 96 LYS A O 1
ATOM 719 N N . THR A 1 97 ? 17.465 5.195 -22.593 1.00 84.25 97 THR A N 1
ATOM 720 C CA . THR A 1 97 ? 17.011 3.797 -22.594 1.00 84.25 97 THR A CA 1
ATOM 721 C C . THR A 1 97 ? 17.934 2.960 -21.717 1.00 84.25 97 THR A C 1
ATOM 723 O O . THR A 1 97 ? 19.154 3.153 -21.757 1.00 84.25 97 THR A O 1
ATOM 726 N N . GLY A 1 98 ? 17.347 2.123 -20.869 1.00 85.69 98 GLY A N 1
ATOM 727 C CA . GLY A 1 98 ? 18.093 1.200 -20.036 1.00 85.69 98 GLY A CA 1
ATOM 728 C C . GLY A 1 98 ? 18.557 -0.021 -20.826 1.00 85.69 98 GLY A C 1
ATOM 729 O O . GLY A 1 98 ? 18.774 0.042 -22.039 1.00 85.69 98 GLY A O 1
ATOM 730 N N . ASN A 1 99 ? 18.818 -1.105 -20.111 1.00 90.00 99 ASN A N 1
ATOM 731 C CA . ASN A 1 99 ? 19.474 -2.305 -20.628 1.00 90.00 99 ASN A CA 1
ATOM 732 C C . ASN A 1 99 ? 18.499 -3.477 -20.821 1.00 90.00 99 ASN A C 1
ATOM 734 O O . ASN A 1 99 ? 18.946 -4.623 -20.854 1.00 90.00 99 ASN A O 1
ATOM 738 N N . GLY A 1 100 ? 17.194 -3.209 -20.919 1.00 92.50 100 GLY A N 1
ATOM 739 C CA . GLY A 1 100 ? 16.158 -4.241 -20.960 1.00 92.50 100 GLY A CA 1
ATOM 740 C C . GLY A 1 100 ? 15.859 -4.856 -19.590 1.00 92.50 100 GLY A C 1
ATOM 741 O O . GLY A 1 100 ? 15.180 -5.877 -19.513 1.00 92.50 100 GLY A O 1
ATOM 742 N N . LYS A 1 101 ? 16.371 -4.260 -18.506 1.00 95.25 101 LYS A N 1
ATOM 743 C CA . LYS A 1 101 ? 16.140 -4.686 -17.125 1.00 95.25 101 LYS A CA 1
ATOM 744 C C . LYS A 1 101 ? 15.892 -3.471 -16.242 1.00 95.25 101 LYS A C 1
ATOM 746 O O . LYS A 1 101 ? 16.701 -2.555 -16.182 1.00 95.25 101 LYS A O 1
ATOM 751 N N . ILE A 1 102 ? 14.809 -3.496 -15.479 1.00 94.75 102 ILE A N 1
ATOM 752 C CA . ILE A 1 102 ? 14.460 -2.411 -14.565 1.00 94.75 102 ILE A CA 1
ATOM 753 C C . ILE A 1 102 ? 15.071 -2.718 -13.199 1.00 94.75 102 ILE A C 1
ATOM 755 O O . ILE A 1 102 ? 14.588 -3.578 -12.467 1.00 94.75 102 ILE A O 1
ATOM 759 N N . SER A 1 103 ? 16.118 -1.993 -12.811 1.00 94.75 103 SER A N 1
ATOM 760 C CA . SER A 1 103 ? 16.632 -2.077 -11.441 1.00 94.75 103 SER A CA 1
ATOM 761 C C . SER A 1 103 ? 15.638 -1.499 -10.432 1.00 94.75 103 SER A C 1
ATOM 763 O O . SER A 1 103 ? 14.814 -0.634 -10.751 1.00 94.75 103 SER A O 1
ATOM 765 N N . ARG A 1 104 ? 15.795 -1.860 -9.153 1.00 92.94 104 ARG A N 1
ATOM 766 C CA . ARG A 1 104 ? 15.012 -1.265 -8.055 1.00 92.94 104 ARG A CA 1
ATOM 767 C C . ARG A 1 104 ? 14.982 0.268 -8.096 1.00 92.94 104 ARG A C 1
ATOM 769 O O . ARG A 1 104 ? 13.940 0.879 -7.884 1.00 92.94 104 ARG A O 1
ATOM 776 N N . THR A 1 105 ? 16.110 0.922 -8.374 1.00 91.25 105 THR A N 1
ATOM 777 C CA . THR A 1 105 ? 16.175 2.396 -8.412 1.00 91.25 105 THR A CA 1
ATOM 778 C C . THR A 1 105 ? 15.385 2.978 -9.586 1.00 91.25 105 THR A C 1
ATOM 780 O O . THR A 1 105 ? 14.768 4.038 -9.457 1.00 91.25 105 THR A O 1
ATOM 783 N N . GLU A 1 106 ? 15.406 2.305 -10.732 1.00 92.19 106 GLU A N 1
ATOM 784 C CA . GLU A 1 106 ? 14.680 2.719 -11.933 1.00 92.19 106 GLU A CA 1
ATOM 785 C C . GLU A 1 106 ? 13.180 2.537 -11.745 1.00 92.19 106 GLU A C 1
ATOM 787 O O . GLU A 1 106 ? 12.430 3.482 -11.992 1.00 92.19 106 GLU A O 1
ATOM 792 N N . PHE A 1 107 ? 12.768 1.406 -11.164 1.00 91.69 107 PHE A N 1
ATOM 793 C CA . PHE A 1 107 ? 11.387 1.158 -10.768 1.00 91.69 107 PHE A CA 1
ATOM 794 C C . PHE A 1 107 ? 10.867 2.241 -9.817 1.00 91.69 107 PHE A C 1
ATOM 796 O O . PHE A 1 107 ? 9.859 2.882 -10.108 1.00 91.69 107 PHE A O 1
ATOM 803 N N . MET A 1 108 ? 11.581 2.518 -8.717 1.00 88.75 108 MET A N 1
ATOM 804 C CA . MET A 1 108 ? 11.171 3.542 -7.745 1.00 88.75 108 MET A CA 1
ATOM 805 C C . MET A 1 108 ? 11.061 4.925 -8.395 1.00 88.75 108 MET A C 1
ATOM 807 O O . MET A 1 108 ? 10.124 5.676 -8.121 1.00 88.75 108 MET A O 1
ATOM 811 N N . ARG A 1 109 ? 11.990 5.284 -9.288 1.00 87.38 109 ARG A N 1
ATOM 812 C CA . ARG A 1 109 ? 11.903 6.556 -10.013 1.00 87.38 109 ARG A CA 1
ATOM 813 C C . ARG A 1 109 ? 10.697 6.584 -10.946 1.00 87.38 109 ARG A C 1
ATOM 815 O O . ARG A 1 109 ? 9.990 7.582 -10.959 1.00 87.38 109 ARG A O 1
ATOM 822 N N . TYR A 1 110 ? 10.468 5.535 -11.726 1.00 87.25 110 TYR A N 1
ATOM 823 C CA . TYR A 1 110 ? 9.337 5.460 -12.650 1.00 87.25 110 TYR A CA 1
ATOM 824 C C . TYR A 1 110 ? 8.000 5.570 -11.912 1.00 87.25 110 TYR A C 1
ATOM 826 O O . TYR A 1 110 ? 7.166 6.416 -12.245 1.00 87.25 110 TYR A O 1
ATOM 834 N N . ALA A 1 111 ? 7.858 4.784 -10.851 1.00 84.12 111 ALA A N 1
ATOM 835 C CA . ALA A 1 111 ? 6.700 4.764 -9.982 1.00 84.12 111 ALA A CA 1
ATOM 836 C C . ALA A 1 111 ? 6.367 6.145 -9.383 1.00 84.12 111 ALA A C 1
ATOM 838 O O . ALA A 1 111 ? 5.220 6.591 -9.419 1.00 84.12 111 ALA A O 1
ATOM 839 N N . THR A 1 112 ? 7.383 6.871 -8.910 1.00 79.56 112 THR A N 1
ATOM 840 C CA . THR A 1 112 ? 7.199 8.192 -8.286 1.00 79.56 112 THR A CA 1
ATOM 841 C C . THR A 1 112 ? 7.100 9.346 -9.293 1.00 79.56 112 THR A C 1
ATOM 843 O O . THR A 1 112 ? 6.375 10.316 -9.067 1.00 79.56 112 THR A O 1
ATOM 846 N N . ALA A 1 113 ? 7.778 9.260 -10.441 1.00 76.06 113 ALA A N 1
ATOM 847 C CA . ALA A 1 113 ? 7.797 10.323 -11.449 1.00 76.06 113 ALA A CA 1
ATOM 848 C C . ALA A 1 113 ? 6.532 10.357 -12.322 1.00 76.06 113 ALA A C 1
ATOM 850 O O . ALA A 1 113 ? 6.132 11.427 -12.783 1.00 76.06 113 ALA A O 1
ATOM 851 N N . GLY A 1 114 ? 5.920 9.196 -12.574 1.00 63.09 114 GLY A N 1
ATOM 852 C CA . GLY A 1 114 ? 4.819 9.046 -13.525 1.00 63.09 114 GLY A CA 1
ATOM 853 C C . GLY A 1 114 ? 3.414 9.136 -12.933 1.00 63.09 114 GLY A C 1
ATOM 854 O O . GLY A 1 114 ? 2.457 9.020 -13.698 1.00 63.09 114 GLY A O 1
ATOM 855 N N . GLY A 1 115 ? 3.264 9.293 -11.618 1.00 60.00 115 GLY A N 1
ATOM 856 C CA . GLY A 1 115 ? 1.948 9.296 -10.975 1.00 60.00 115 GLY A CA 1
ATOM 857 C C . GLY A 1 115 ? 1.421 7.907 -10.709 1.00 60.00 115 GLY A C 1
ATOM 858 O O . GLY A 1 115 ? 0.710 7.356 -11.551 1.00 60.00 115 GLY A O 1
ATOM 859 N N . PHE A 1 116 ? 1.754 7.379 -9.535 1.00 63.44 116 PHE A N 1
ATOM 860 C CA . PHE A 1 116 ? 1.289 6.096 -9.011 1.00 63.44 116 PHE A CA 1
ATOM 861 C C . PHE A 1 116 ? -0.246 6.008 -8.963 1.00 63.44 116 PHE A C 1
ATOM 863 O O . PHE A 1 116 ? -0.829 4.989 -9.311 1.00 63.44 116 PHE A O 1
ATOM 870 N N . LEU A 1 117 ? -0.908 7.112 -8.605 1.00 57.53 117 LEU A N 1
ATOM 871 C CA . LEU A 1 117 ? -2.354 7.178 -8.364 1.00 57.53 117 LEU A CA 1
ATOM 872 C C . LEU A 1 117 ? -3.005 8.384 -9.069 1.00 57.53 117 LEU A C 1
ATOM 874 O O . LEU A 1 117 ? -3.893 9.016 -8.508 1.00 57.53 117 LEU A O 1
ATOM 878 N N . THR A 1 118 ? -2.577 8.672 -10.309 1.00 58.28 118 THR A N 1
ATOM 879 C CA . THR A 1 118 ? -2.857 9.870 -11.146 1.00 58.28 118 THR A CA 1
ATOM 880 C C . THR A 1 118 ? -1.906 11.060 -10.894 1.00 58.28 118 THR A C 1
ATOM 882 O O . THR A 1 118 ? -1.681 11.472 -9.761 1.00 58.28 118 THR A O 1
ATOM 885 N N . GLY A 1 119 ? -1.313 11.637 -11.951 1.00 65.19 119 GLY A N 1
ATOM 886 C CA . GLY A 1 119 ? -0.531 12.889 -11.864 1.00 65.19 119 GLY A CA 1
ATOM 887 C C . GLY A 1 119 ? 0.969 12.737 -11.566 1.00 65.19 119 GLY A C 1
ATOM 888 O O . GLY A 1 119 ? 1.620 11.865 -12.116 1.00 65.19 119 GLY A O 1
ATOM 889 N N . LYS A 1 120 ? 1.563 13.630 -10.765 1.00 67.38 120 LYS A N 1
ATOM 890 C CA . LYS A 1 120 ? 2.922 13.466 -10.210 1.00 67.38 120 LYS A CA 1
ATOM 891 C C . LYS A 1 120 ? 2.754 13.032 -8.761 1.00 67.38 120 LYS A C 1
ATOM 893 O O . LYS A 1 120 ? 2.295 13.836 -7.952 1.00 67.38 120 LYS A O 1
ATOM 898 N N . ASP A 1 121 ? 3.085 11.787 -8.438 1.00 69.62 121 ASP A N 1
ATOM 899 C CA . ASP A 1 121 ? 2.835 11.245 -7.102 1.00 69.62 121 ASP A CA 1
ATOM 900 C C . ASP A 1 121 ? 4.088 11.370 -6.237 1.00 69.62 121 ASP A C 1
ATOM 902 O O . ASP A 1 121 ? 4.933 10.480 -6.158 1.00 69.62 121 ASP A O 1
ATOM 906 N N . THR A 1 122 ? 4.246 12.549 -5.636 1.00 76.88 122 THR A N 1
ATOM 907 C CA . THR A 1 122 ? 5.297 12.776 -4.643 1.00 76.88 122 THR A CA 1
ATOM 908 C C . THR A 1 122 ? 4.931 12.067 -3.334 1.00 76.88 122 THR A C 1
ATOM 910 O O . THR A 1 122 ? 3.744 11.869 -3.067 1.00 76.88 122 THR A O 1
ATOM 913 N N . PRO A 1 123 ? 5.903 11.757 -2.454 1.00 79.56 123 PRO A N 1
ATOM 914 C CA . PRO A 1 123 ? 5.600 11.197 -1.133 1.00 79.56 123 PRO A CA 1
ATOM 915 C C . PRO A 1 123 ? 4.574 12.023 -0.338 1.00 79.56 123 PRO A C 1
ATOM 917 O O . PRO A 1 123 ? 3.756 11.471 0.390 1.00 79.56 123 PRO A O 1
ATOM 920 N N . VAL A 1 124 ? 4.582 13.352 -0.506 1.00 82.31 124 VAL A N 1
ATOM 921 C CA . VAL A 1 124 ? 3.625 14.268 0.138 1.00 82.31 124 VAL A CA 1
ATOM 922 C C . VAL A 1 124 ? 2.231 14.151 -0.480 1.00 82.31 124 VAL A C 1
ATOM 924 O O . VAL A 1 124 ? 1.247 14.084 0.251 1.00 82.31 124 VAL A O 1
ATOM 927 N N . ALA A 1 125 ? 2.130 14.104 -1.813 1.00 83.31 125 ALA A N 1
ATOM 928 C CA . ALA A 1 125 ? 0.849 13.927 -2.496 1.00 83.31 125 ALA A CA 1
ATOM 929 C C . ALA A 1 125 ? 0.209 12.578 -2.136 1.00 83.31 125 ALA A C 1
ATOM 931 O O . ALA A 1 125 ? -0.986 12.523 -1.841 1.00 83.31 125 ALA A O 1
ATOM 932 N N . PHE A 1 126 ? 1.024 11.521 -2.079 1.00 83.44 126 PHE A N 1
ATOM 933 C CA . PHE A 1 126 ? 0.599 10.211 -1.612 1.00 83.44 126 PHE A CA 1
ATOM 934 C C . PHE A 1 126 ? 0.077 10.255 -0.183 1.00 83.44 126 PHE A C 1
ATOM 936 O O . PHE A 1 126 ? -1.053 9.833 0.053 1.00 83.44 126 PHE A O 1
ATOM 943 N N . LEU A 1 127 ? 0.860 10.808 0.747 1.00 85.25 127 LEU A N 1
ATOM 944 C CA . LEU A 1 127 ? 0.466 10.901 2.148 1.00 85.25 127 LEU A CA 1
ATOM 945 C C . LEU A 1 127 ? -0.858 11.651 2.306 1.00 85.25 127 LEU A C 1
ATOM 947 O O . LEU A 1 127 ? -1.754 11.153 2.976 1.00 85.25 127 LEU A O 1
ATOM 951 N N . ASN A 1 128 ? -1.015 12.803 1.651 1.00 86.19 128 ASN A N 1
ATOM 952 C CA . ASN A 1 128 ? -2.233 13.607 1.760 1.00 86.19 128 ASN A CA 1
ATOM 953 C C . ASN A 1 128 ? -3.464 12.864 1.228 1.00 86.19 128 ASN A C 1
ATOM 955 O O . ASN A 1 128 ? -4.522 12.882 1.857 1.00 86.19 128 ASN A O 1
ATOM 959 N N . ARG A 1 129 ? -3.332 12.186 0.083 1.00 86.56 129 ARG A N 1
ATOM 960 C CA . ARG A 1 129 ? -4.428 11.415 -0.512 1.00 86.56 129 ARG A CA 1
ATOM 961 C C . ARG A 1 129 ? -4.777 10.193 0.332 1.00 86.56 129 ARG A C 1
ATOM 963 O O . ARG A 1 129 ? -5.957 9.962 0.576 1.00 86.56 129 ARG A O 1
ATOM 970 N N . MET A 1 130 ? -3.775 9.444 0.794 1.00 88.62 130 MET A N 1
ATOM 971 C CA . MET A 1 130 ? -3.986 8.277 1.653 1.00 88.62 130 MET A CA 1
ATOM 972 C C . MET A 1 130 ? -4.619 8.674 2.978 1.00 88.62 130 MET A C 1
ATOM 974 O O . MET A 1 130 ? -5.639 8.104 3.341 1.00 88.62 130 MET A O 1
ATOM 978 N N . ARG A 1 131 ? -4.099 9.702 3.650 1.00 90.69 131 ARG A N 1
ATOM 979 C CA . ARG A 1 131 ? -4.674 10.213 4.898 1.00 90.69 131 ARG A CA 1
ATOM 980 C C . ARG A 1 131 ? -6.114 10.689 4.708 1.00 90.69 131 ARG A C 1
ATOM 982 O O . ARG A 1 131 ? -6.972 10.355 5.510 1.00 90.69 131 ARG A O 1
ATOM 989 N N . SER A 1 132 ? -6.421 11.404 3.623 1.00 89.81 132 SER A N 1
ATOM 990 C CA . SER A 1 132 ? -7.799 11.826 3.327 1.00 89.81 132 SER A CA 1
ATOM 991 C C . SER A 1 132 ? -8.742 10.640 3.073 1.00 89.81 132 SER A C 1
ATOM 993 O O . SER A 1 132 ? -9.861 10.611 3.596 1.00 89.81 132 SER A O 1
ATOM 995 N N . PHE A 1 133 ? -8.291 9.649 2.300 1.00 90.81 133 PHE A N 1
ATOM 996 C CA . PHE A 1 133 ? -9.051 8.428 2.035 1.00 90.81 133 PHE A CA 1
ATOM 997 C C . PHE A 1 133 ? -9.297 7.627 3.320 1.00 90.81 133 PHE A C 1
ATOM 999 O O . PHE A 1 133 ? -10.437 7.263 3.606 1.00 90.81 133 PHE A O 1
ATOM 1006 N N . LEU A 1 134 ? -8.252 7.409 4.121 1.00 93.19 134 LEU A N 1
ATOM 1007 C CA . LEU A 1 134 ? -8.316 6.624 5.351 1.00 93.19 134 LEU A CA 1
ATOM 1008 C C . LEU A 1 134 ? -9.098 7.339 6.450 1.00 93.19 134 LEU A C 1
ATOM 1010 O O . LEU A 1 134 ? -9.905 6.689 7.097 1.00 93.19 134 LEU A O 1
ATOM 1014 N N . ALA A 1 135 ? -8.997 8.664 6.580 1.00 92.94 135 ALA A N 1
ATOM 1015 C CA . ALA A 1 135 ? -9.866 9.441 7.466 1.00 92.94 135 ALA A CA 1
ATOM 1016 C C . ALA A 1 135 ? -11.349 9.306 7.076 1.00 92.94 135 ALA A C 1
ATOM 1018 O O . ALA A 1 135 ? -12.226 9.194 7.928 1.00 92.94 135 ALA A O 1
ATOM 1019 N N . THR A 1 136 ? -11.652 9.284 5.773 1.00 92.62 136 THR A N 1
ATOM 1020 C CA . THR A 1 136 ? -13.028 9.073 5.292 1.00 92.62 136 THR A CA 1
ATOM 1021 C C . THR A 1 136 ? -13.521 7.661 5.608 1.00 92.62 136 THR A C 1
ATOM 1023 O O . THR A 1 136 ? -14.676 7.491 5.995 1.00 92.62 136 THR A O 1
ATOM 1026 N N . ALA A 1 137 ? -12.666 6.649 5.438 1.00 93.31 137 ALA A N 1
ATOM 1027 C CA . ALA A 1 137 ? -12.984 5.270 5.795 1.00 93.31 137 ALA A CA 1
ATOM 1028 C C . ALA A 1 137 ? -13.199 5.119 7.306 1.00 93.31 137 ALA A C 1
ATOM 1030 O O . ALA A 1 137 ? -14.236 4.599 7.705 1.00 93.31 137 ALA A O 1
ATOM 1031 N N . PHE A 1 138 ? -12.280 5.653 8.112 1.00 94.00 138 PHE A N 1
ATOM 1032 C CA . PHE A 1 138 ? -12.328 5.665 9.570 1.00 94.00 138 PHE A CA 1
ATOM 1033 C C . PHE A 1 138 ? -13.649 6.245 10.075 1.00 94.00 138 PHE A C 1
ATOM 1035 O O . PHE A 1 138 ? -14.427 5.538 10.701 1.00 94.00 138 PHE A O 1
ATOM 1042 N N . ASN A 1 139 ? -13.982 7.474 9.667 1.00 91.69 139 ASN A N 1
ATOM 1043 C CA . ASN A 1 139 ? -15.222 8.139 10.076 1.00 91.69 139 ASN A CA 1
ATOM 1044 C C . ASN A 1 139 ? -16.489 7.363 9.678 1.00 91.69 139 ASN A C 1
ATOM 1046 O O . ASN A 1 139 ? -17.526 7.516 10.308 1.00 91.69 139 ASN A O 1
ATOM 1050 N N . ARG A 1 140 ? -16.453 6.559 8.608 1.00 90.62 140 ARG A N 1
ATOM 1051 C CA . ARG A 1 140 ? -17.597 5.721 8.209 1.00 90.62 140 ARG A CA 1
ATOM 1052 C C . ARG A 1 140 ? -17.706 4.425 9.013 1.00 90.62 140 ARG A C 1
ATOM 1054 O O . ARG A 1 140 ? -18.795 3.849 9.041 1.00 90.62 140 ARG A O 1
ATOM 1061 N N . LEU A 1 141 ? -16.597 3.942 9.570 1.00 91.06 141 LEU A N 1
ATOM 1062 C CA . LEU A 1 141 ? -16.559 2.781 10.458 1.00 91.06 141 LEU A CA 1
ATOM 1063 C C . LEU A 1 141 ? -16.971 3.186 11.877 1.00 91.06 141 LEU A C 1
ATOM 1065 O O . LEU A 1 141 ? -17.881 2.568 12.403 1.00 91.06 141 LEU A O 1
ATOM 1069 N N . ASP A 1 142 ? -16.418 4.288 12.386 1.00 91.12 142 ASP A N 1
ATOM 1070 C CA . ASP A 1 142 ? -16.640 4.879 13.725 1.00 91.12 142 ASP A CA 1
ATOM 1071 C C . ASP A 1 142 ? -18.088 5.384 13.945 1.00 91.12 142 ASP A C 1
ATOM 1073 O O . ASP A 1 142 ? -18.528 5.712 15.036 1.00 91.12 142 ASP A O 1
ATOM 1077 N N . GLN A 1 143 ? -18.897 5.463 12.887 1.00 81.25 143 GLN A N 1
ATOM 1078 C CA . GLN A 1 143 ? -20.318 5.835 12.973 1.00 81.25 143 GLN A CA 1
ATOM 1079 C C . GLN A 1 143 ? -21.249 4.634 13.203 1.00 81.25 143 GLN A C 1
ATOM 1081 O O . GLN A 1 143 ? -22.464 4.763 13.030 1.00 81.25 143 GLN A O 1
ATOM 1086 N N . ARG A 1 144 ? -20.713 3.437 13.477 1.00 64.69 144 ARG A N 1
ATOM 1087 C CA . ARG A 1 144 ? -21.500 2.194 13.479 1.00 64.69 144 ARG A CA 1
ATOM 1088 C C . ARG A 1 144 ? -21.674 1.522 14.825 1.00 64.69 144 ARG A C 1
ATOM 1090 O O . ARG A 1 144 ? -22.263 0.436 14.834 1.00 64.69 144 ARG A O 1
ATOM 1097 N N . GLU A 1 145 ? -21.296 2.152 15.931 1.00 64.69 145 GLU A N 1
ATOM 1098 C CA . GLU A 1 145 ? -21.665 1.620 17.239 1.00 64.69 145 GLU A CA 1
ATOM 1099 C C . GLU A 1 145 ? -23.182 1.333 17.317 1.00 64.69 145 GLU A C 1
ATOM 1101 O O . GLU A 1 145 ? -24.006 2.235 17.081 1.00 64.69 145 GLU A O 1
ATOM 1106 N N . PRO A 1 146 ? -23.585 0.085 17.638 1.00 56.44 146 PRO A N 1
ATOM 1107 C CA . PRO A 1 146 ? -24.980 -0.276 17.841 1.00 56.44 146 PRO A CA 1
ATOM 1108 C C . PRO A 1 146 ? -25.582 0.545 18.989 1.00 56.44 146 PRO A C 1
ATOM 1110 O O . PRO A 1 146 ? -25.299 0.302 20.156 1.00 56.44 146 PRO A O 1
ATOM 1113 N N . GLY A 1 147 ? -26.439 1.514 18.662 1.00 60.59 147 GLY A N 1
ATOM 1114 C CA . GLY A 1 147 ? -27.091 2.388 19.647 1.00 60.59 147 GLY A CA 1
ATOM 1115 C C . GLY A 1 147 ? -26.708 3.860 19.523 1.00 60.59 147 GLY A C 1
ATOM 1116 O O . GLY A 1 147 ? -27.449 4.719 20.006 1.00 60.59 147 GLY A O 1
ATOM 1117 N N . SER A 1 148 ? -25.638 4.173 18.789 1.00 59.50 148 SER A N 1
ATOM 1118 C CA . SER A 1 148 ? -25.445 5.518 18.261 1.00 59.50 148 SER A CA 1
ATOM 1119 C C . SER A 1 148 ? -26.561 5.745 17.224 1.00 59.50 148 SER A C 1
ATOM 1121 O O . SER A 1 148 ? -26.780 4.932 16.327 1.00 59.50 148 SER A O 1
ATOM 1123 N N . GLY A 1 149 ? -27.425 6.742 17.438 1.00 56.94 149 GLY A N 1
ATOM 1124 C CA . GLY A 1 149 ? -28.618 6.942 16.604 1.00 56.94 149 GLY A CA 1
ATOM 1125 C C . GLY A 1 149 ? -28.288 7.197 15.124 1.00 56.94 149 GLY A C 1
ATOM 1126 O O . GLY A 1 149 ? -27.140 7.164 14.702 1.00 56.94 149 GLY A O 1
ATOM 1127 N N . LEU A 1 150 ? -29.288 7.567 14.315 1.00 53.09 150 LEU A N 1
ATOM 1128 C CA . LEU A 1 150 ? -29.110 7.887 12.881 1.00 53.09 150 LEU A CA 1
ATOM 1129 C C . LEU A 1 150 ? -28.053 8.989 12.585 1.00 53.09 150 LEU A C 1
ATOM 1131 O O . LEU A 1 150 ? -27.702 9.207 11.429 1.00 53.09 150 LEU A O 1
ATOM 1135 N N . PHE A 1 151 ? -27.578 9.678 13.629 1.00 61.31 151 PHE A N 1
ATOM 1136 C CA . PHE A 1 151 ? -26.572 10.741 13.631 1.00 61.31 151 PHE A CA 1
ATOM 1137 C C . PHE A 1 151 ? -25.484 10.509 14.692 1.00 61.31 151 PHE A C 1
ATOM 1139 O O . PHE A 1 151 ? -24.933 11.471 15.225 1.00 61.31 151 PHE A O 1
ATOM 1146 N N . GLY A 1 152 ? -25.230 9.248 15.053 1.00 62.69 152 GLY A N 1
ATOM 1147 C CA . GLY A 1 152 ? -24.180 8.865 15.985 1.00 62.69 152 GLY A CA 1
ATOM 1148 C C . GLY A 1 152 ? -22.856 9.503 15.592 1.00 62.69 152 GLY A C 1
ATOM 1149 O O . GLY A 1 152 ? -22.312 9.220 14.527 1.00 62.69 152 GLY A O 1
ATOM 1150 N N . LYS A 1 153 ? -22.370 10.423 16.424 1.00 72.00 153 LYS A N 1
ATOM 1151 C CA . LYS A 1 153 ? -21.004 10.914 16.313 1.00 72.00 153 LYS A CA 1
ATOM 1152 C C . LYS A 1 153 ? -20.136 9.816 16.912 1.00 72.00 153 LYS A C 1
ATOM 1154 O O . LYS A 1 153 ? -20.368 9.466 18.066 1.00 72.00 153 LYS A O 1
ATOM 1159 N N . GLY A 1 154 ? -19.223 9.280 16.114 1.00 82.25 154 GLY A N 1
ATOM 1160 C CA . GLY A 1 154 ? -18.278 8.280 16.586 1.00 82.25 154 GLY A CA 1
ATOM 1161 C C . GLY A 1 154 ? -17.469 8.779 17.776 1.00 82.25 154 GLY A C 1
ATOM 1162 O O . GLY A 1 154 ? -17.361 9.996 18.005 1.00 82.25 154 GLY A O 1
ATOM 1163 N N . ASP A 1 155 ? -16.970 7.839 18.568 1.00 89.31 155 ASP A N 1
ATOM 1164 C CA . ASP A 1 155 ? -16.182 8.145 19.759 1.00 89.31 155 ASP A CA 1
ATOM 1165 C C . ASP A 1 155 ? -14.726 8.496 19.402 1.00 89.31 155 ASP A C 1
ATOM 1167 O O . ASP A 1 155 ? -13.981 8.986 20.255 1.00 89.31 155 ASP A O 1
ATOM 1171 N N . GLY A 1 156 ? -14.360 8.356 18.122 1.00 91.75 156 GLY A N 1
ATOM 1172 C CA . GLY A 1 156 ? -13.027 8.624 17.604 1.00 91.75 156 GLY A CA 1
ATOM 1173 C C . GLY A 1 156 ? -12.118 7.400 17.640 1.00 91.75 156 GLY A C 1
ATOM 1174 O O . GLY A 1 156 ? -10.908 7.556 17.444 1.00 91.75 156 GLY A O 1
ATOM 1175 N N . TYR A 1 157 ? -12.677 6.211 17.868 1.00 93.50 157 TYR A N 1
ATOM 1176 C CA . TYR A 1 157 ? -11.964 4.948 17.964 1.00 93.50 157 TYR A CA 1
ATOM 1177 C C . TYR A 1 157 ? -12.728 3.842 17.232 1.00 93.50 157 TYR A C 1
ATOM 1179 O O . TYR A 1 157 ? -13.947 3.804 17.222 1.00 93.50 157 TYR A O 1
ATOM 1187 N N . LEU A 1 158 ? -12.004 2.900 16.628 1.00 93.69 158 LEU A N 1
ATOM 1188 C CA . LEU A 1 158 ? -12.613 1.725 16.009 1.00 93.69 158 LEU A CA 1
ATOM 1189 C C . LEU A 1 158 ? -12.517 0.525 16.932 1.00 93.69 158 LEU A C 1
ATOM 1191 O O . LEU A 1 158 ? -11.425 0.080 17.286 1.00 93.69 158 LEU A O 1
ATOM 1195 N N . THR A 1 159 ? -13.670 -0.035 17.257 1.00 92.25 159 THR A N 1
ATOM 1196 C CA . THR A 1 159 ? -13.790 -1.332 17.922 1.00 92.25 159 THR A CA 1
ATOM 1197 C C . THR A 1 159 ? -13.600 -2.486 16.931 1.00 92.25 159 THR A C 1
ATOM 1199 O O . THR A 1 159 ? -13.708 -2.326 15.708 1.00 92.25 159 THR A O 1
ATOM 1202 N N . THR A 1 160 ? -13.350 -3.696 17.441 1.00 89.81 160 THR A N 1
ATOM 1203 C CA . THR A 1 160 ? -13.263 -4.902 16.597 1.00 89.81 160 THR A CA 1
ATOM 1204 C C . THR A 1 160 ? -14.565 -5.191 15.846 1.00 89.81 160 THR A C 1
ATOM 1206 O O . THR A 1 160 ? -14.553 -5.688 14.720 1.00 89.81 160 THR A O 1
ATOM 1209 N N . GLU A 1 161 ? -15.696 -4.825 16.441 1.00 88.44 161 GLU A N 1
ATOM 1210 C CA . GLU A 1 161 ? -17.039 -4.964 15.899 1.00 88.44 161 GLU A CA 1
ATOM 1211 C C . GLU A 1 161 ? -17.255 -4.042 14.691 1.00 88.44 161 GLU A C 1
ATOM 1213 O O . GLU A 1 161 ? -17.833 -4.454 13.679 1.00 88.44 161 GLU A O 1
ATOM 1218 N N . GLU A 1 162 ? -16.758 -2.806 14.763 1.00 90.31 162 GLU A N 1
ATOM 1219 C CA . GLU A 1 162 ? -16.819 -1.837 13.663 1.00 90.31 162 GLU A CA 1
ATOM 1220 C C . GLU A 1 162 ? -15.908 -2.224 12.500 1.00 90.31 162 GLU A C 1
ATOM 1222 O O . GLU A 1 162 ? -16.246 -1.972 11.340 1.00 90.31 162 GLU A O 1
ATOM 1227 N N . LEU A 1 163 ? -14.811 -2.924 12.791 1.00 90.94 163 LEU A N 1
ATOM 1228 C CA . LEU A 1 163 ? -13.919 -3.535 11.805 1.00 90.94 163 LEU A CA 1
ATOM 1229 C C . LEU A 1 163 ? -14.456 -4.855 11.220 1.00 90.94 163 LEU A C 1
ATOM 1231 O O . LEU A 1 163 ? -13.744 -5.528 10.478 1.00 90.94 163 LEU A O 1
ATOM 1235 N N . GLY A 1 164 ? -15.708 -5.232 11.492 1.00 87.75 164 GLY A N 1
ATOM 1236 C CA . GLY A 1 164 ? -16.289 -6.469 10.972 1.00 87.75 164 GLY A CA 1
ATOM 1237 C C . GLY A 1 164 ? -16.405 -6.519 9.439 1.00 87.75 164 GLY A C 1
ATOM 1238 O O . GLY A 1 164 ? -16.693 -5.521 8.769 1.00 87.75 164 GLY A O 1
ATOM 1239 N N . ASP A 1 165 ? -16.291 -7.726 8.875 1.00 86.25 165 ASP A N 1
ATOM 1240 C CA . ASP A 1 165 ? -16.256 -8.013 7.429 1.00 86.25 165 ASP A CA 1
ATOM 1241 C C . ASP A 1 165 ? -17.354 -7.305 6.622 1.00 86.25 165 ASP A C 1
ATOM 1243 O O . ASP A 1 165 ? -17.127 -6.782 5.532 1.00 86.25 165 ASP A O 1
ATOM 1247 N N . LYS A 1 166 ? -18.579 -7.242 7.157 1.00 86.88 166 LYS A N 1
ATOM 1248 C CA . LYS A 1 166 ? -19.715 -6.600 6.476 1.00 86.88 166 LYS A CA 1
ATOM 1249 C C . LYS A 1 166 ? -19.535 -5.084 6.339 1.00 86.88 166 LYS A C 1
ATOM 1251 O O . LYS A 1 166 ? -20.031 -4.491 5.376 1.00 86.88 166 LYS A O 1
ATOM 1256 N N . ALA A 1 167 ? -18.901 -4.432 7.312 1.00 87.06 167 ALA A N 1
ATOM 1257 C CA . ALA A 1 167 ? -18.620 -3.002 7.259 1.00 87.06 167 ALA A CA 1
ATOM 1258 C C . ALA A 1 167 ? -17.516 -2.714 6.235 1.00 87.06 167 ALA A C 1
ATOM 1260 O O . ALA A 1 167 ? -17.725 -1.895 5.335 1.00 87.06 167 ALA A O 1
ATOM 1261 N N . LEU A 1 168 ? -16.419 -3.469 6.299 1.00 89.12 168 LEU A N 1
ATOM 1262 C CA . LEU A 1 168 ? -15.280 -3.355 5.387 1.00 89.12 168 LEU A CA 1
ATOM 1263 C C . LEU A 1 168 ? -15.652 -3.673 3.934 1.00 89.12 168 LEU A C 1
ATOM 1265 O O . LEU A 1 168 ? -15.352 -2.886 3.033 1.00 89.12 168 LEU A O 1
ATOM 1269 N N . ALA A 1 169 ? -16.414 -4.745 3.699 1.00 87.75 169 ALA A N 1
ATOM 1270 C CA . ALA A 1 169 ? -16.913 -5.093 2.371 1.00 87.75 169 ALA A CA 1
ATOM 1271 C C . ALA A 1 169 ? -17.782 -3.979 1.761 1.00 87.75 169 ALA A C 1
ATOM 1273 O O . ALA A 1 169 ? -17.718 -3.737 0.556 1.00 87.75 169 ALA A O 1
ATOM 1274 N N . LYS A 1 170 ? -18.569 -3.257 2.577 1.00 88.00 170 LYS A N 1
ATOM 1275 C CA . LYS A 1 170 ? -19.370 -2.114 2.100 1.00 88.00 170 LYS A CA 1
ATOM 1276 C C . LYS A 1 170 ? -18.502 -0.901 1.760 1.00 88.00 170 LYS A C 1
ATOM 1278 O O . LYS A 1 170 ? -18.863 -0.138 0.866 1.00 88.00 170 LYS A O 1
ATOM 1283 N N . LEU A 1 171 ? -17.398 -0.694 2.476 1.00 88.94 171 LEU A N 1
ATOM 1284 C CA . LEU A 1 171 ? -16.452 0.375 2.157 1.00 88.94 171 LEU A CA 1
ATOM 1285 C C . LEU A 1 171 ? -15.657 0.089 0.888 1.00 88.94 171 LEU A C 1
ATOM 1287 O O . LEU A 1 171 ? -15.270 1.036 0.207 1.00 88.94 171 LEU A O 1
ATOM 1291 N N . GLY A 1 172 ? -15.441 -1.188 0.565 1.00 89.69 172 GLY A N 1
ATOM 1292 C CA . GLY A 1 172 ? -14.672 -1.583 -0.609 1.00 89.69 172 GLY A CA 1
ATOM 1293 C C . GLY A 1 172 ? -13.221 -1.124 -0.504 1.00 89.69 172 GLY A C 1
ATOM 1294 O O . GLY A 1 172 ? -12.663 -0.632 -1.486 1.00 89.69 172 GLY A O 1
ATOM 1295 N N . LEU A 1 173 ? -12.630 -1.246 0.691 1.00 91.12 173 LEU A N 1
ATOM 1296 C CA . LEU A 1 173 ? -11.234 -0.890 0.905 1.00 91.12 173 LEU A CA 1
ATOM 1297 C C . LEU A 1 173 ? -10.337 -1.713 -0.018 1.00 91.12 173 LEU A C 1
ATOM 1299 O O . LEU A 1 173 ? -10.528 -2.915 -0.239 1.00 91.12 173 LEU A O 1
ATOM 1303 N N . GLY A 1 174 ? -9.355 -1.040 -0.593 1.00 90.62 174 GLY A N 1
ATOM 1304 C CA . GLY A 1 174 ? -8.462 -1.654 -1.546 1.00 90.62 174 GLY A CA 1
ATOM 1305 C C . GLY A 1 174 ? -7.428 -0.677 -2.058 1.00 90.62 174 GLY A C 1
ATOM 1306 O O . GLY A 1 174 ? -7.549 0.540 -1.934 1.00 90.62 174 GLY A O 1
ATOM 1307 N N . PHE A 1 175 ? -6.411 -1.252 -2.672 1.00 89.38 175 PHE A N 1
ATOM 1308 C CA . PHE A 1 175 ? -5.307 -0.543 -3.276 1.00 89.38 175 PHE A CA 1
ATOM 1309 C C . PHE A 1 175 ? -5.220 -0.950 -4.745 1.00 89.38 175 PHE A C 1
ATOM 1311 O O . PHE A 1 175 ? -5.288 -2.132 -5.075 1.00 89.38 175 PHE A O 1
ATOM 1318 N N . ALA A 1 176 ? -5.091 0.017 -5.644 1.00 87.31 176 ALA A N 1
ATOM 1319 C CA . ALA A 1 176 ? -4.979 -0.246 -7.071 1.00 87.31 176 ALA A CA 1
ATOM 1320 C C . ALA A 1 176 ? -3.851 0.588 -7.667 1.00 87.31 176 ALA A C 1
ATOM 1322 O O . ALA A 1 176 ? -3.711 1.767 -7.352 1.00 87.31 176 ALA A O 1
ATOM 1323 N N . TYR A 1 177 ? -3.079 -0.032 -8.550 1.00 82.25 177 TYR A N 1
ATOM 1324 C CA . TYR A 1 177 ? -2.074 0.612 -9.368 1.00 82.25 177 TYR A CA 1
ATOM 1325 C C . TYR A 1 177 ? -2.271 0.201 -10.827 1.00 82.25 177 TYR A C 1
ATOM 1327 O O . TYR A 1 177 ? -1.708 -0.774 -11.328 1.00 82.25 177 TYR A O 1
ATOM 1335 N N . ASP A 1 178 ? -3.098 0.986 -11.511 1.00 80.50 178 ASP A N 1
ATOM 1336 C CA . ASP A 1 178 ? -3.614 0.644 -12.836 1.00 80.50 178 ASP A CA 1
ATOM 1337 C C . ASP A 1 178 ? -2.515 0.554 -13.904 1.00 80.50 178 ASP A C 1
ATOM 1339 O O . ASP A 1 178 ? -2.620 -0.254 -14.821 1.00 80.50 178 ASP A O 1
ATOM 1343 N N . LYS A 1 179 ? -1.426 1.332 -13.784 1.00 81.69 179 LYS A N 1
ATOM 1344 C CA . LYS A 1 179 ? -0.341 1.336 -14.788 1.00 81.69 179 LYS A CA 1
ATOM 1345 C C . LYS A 1 179 ? 0.469 0.044 -14.836 1.00 81.69 179 LYS A C 1
ATOM 1347 O O . LYS A 1 179 ? 1.095 -0.219 -15.860 1.00 81.69 179 LYS A O 1
ATOM 1352 N N . ILE A 1 180 ? 0.469 -0.720 -13.746 1.00 83.12 180 ILE A N 1
ATOM 1353 C CA . ILE A 1 180 ? 1.138 -2.024 -13.667 1.00 83.12 180 ILE A CA 1
ATOM 1354 C C . ILE A 1 180 ? 0.161 -3.154 -13.298 1.00 83.12 180 ILE A C 1
ATOM 1356 O O . ILE A 1 180 ? 0.570 -4.193 -12.786 1.00 83.12 180 ILE A O 1
ATOM 1360 N N . HIS A 1 181 ? -1.141 -2.927 -13.492 1.00 87.69 181 HIS A N 1
ATOM 1361 C CA . HIS A 1 181 ? -2.209 -3.899 -13.245 1.00 87.69 181 HIS A CA 1
ATOM 1362 C C . HIS A 1 181 ? -2.181 -4.574 -11.856 1.00 87.69 181 HIS A C 1
ATOM 1364 O O . HIS A 1 181 ? -2.692 -5.682 -11.687 1.00 87.69 181 HIS A O 1
ATOM 1370 N N . VAL A 1 182 ? -1.625 -3.916 -10.833 1.00 88.31 182 VAL A N 1
ATOM 1371 C CA . VAL A 1 182 ? -1.642 -4.435 -9.459 1.00 88.31 182 VAL A CA 1
ATOM 1372 C C . VAL A 1 182 ? -2.915 -3.962 -8.782 1.00 88.31 182 VAL A C 1
ATOM 1374 O O . VAL A 1 182 ? -3.163 -2.763 -8.680 1.00 88.31 182 VAL A O 1
ATOM 1377 N N . ARG A 1 183 ? -3.726 -4.893 -8.284 1.00 90.88 183 ARG A N 1
ATOM 1378 C CA . ARG A 1 183 ? -4.951 -4.568 -7.557 1.00 90.88 183 ARG A CA 1
ATOM 1379 C C . ARG A 1 183 ? -5.130 -5.487 -6.361 1.00 90.88 183 ARG A C 1
ATOM 1381 O O . ARG A 1 183 ? -5.009 -6.700 -6.478 1.00 90.88 183 ARG A O 1
ATOM 1388 N N . VAL A 1 184 ? -5.442 -4.885 -5.225 1.00 90.94 184 VAL A N 1
ATOM 1389 C CA . VAL A 1 184 ? -5.624 -5.534 -3.933 1.00 90.94 184 VAL A CA 1
ATOM 1390 C C . VAL A 1 184 ? -6.949 -5.072 -3.348 1.00 90.94 184 VAL A C 1
ATOM 1392 O O . VAL A 1 184 ? -7.258 -3.882 -3.344 1.00 90.94 184 VAL A O 1
ATOM 1395 N N . SER A 1 185 ? -7.736 -6.018 -2.851 1.00 92.44 185 SER A N 1
ATOM 1396 C CA . SER A 1 185 ? -8.932 -5.743 -2.060 1.00 92.44 185 SER A CA 1
ATOM 1397 C C . SER A 1 185 ? -8.672 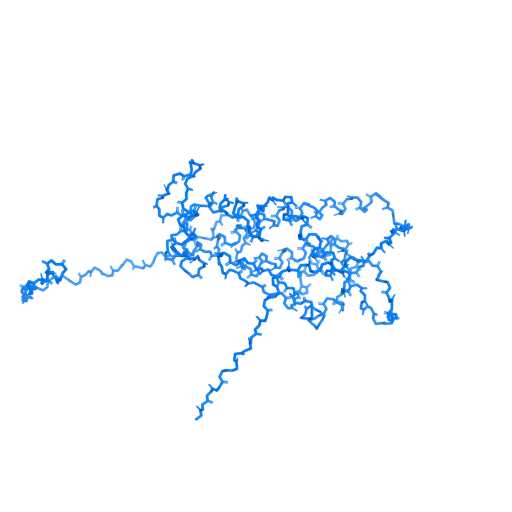-6.170 -0.623 1.00 92.44 185 SER A C 1
ATOM 1399 O O . SER A 1 185 ? -8.024 -7.190 -0.399 1.00 92.44 185 SER A O 1
ATOM 1401 N N . ILE A 1 186 ? -9.178 -5.387 0.327 1.00 91.75 186 ILE A N 1
ATOM 1402 C CA . ILE A 1 186 ? -9.086 -5.655 1.761 1.00 91.75 186 ILE A CA 1
ATOM 1403 C C . ILE A 1 186 ? -10.518 -5.834 2.272 1.00 91.75 186 ILE A C 1
ATOM 1405 O O . ILE A 1 186 ? -11.146 -4.867 2.707 1.00 91.75 186 ILE A O 1
ATOM 1409 N N . PRO A 1 187 ? -11.091 -7.042 2.124 1.00 90.06 187 PRO A N 1
ATOM 1410 C CA . PRO A 1 187 ? -12.451 -7.306 2.576 1.00 90.06 187 PRO A CA 1
ATOM 1411 C C . PRO A 1 187 ? -12.536 -7.470 4.097 1.00 90.06 187 PRO A C 1
ATOM 1413 O O . PRO A 1 187 ? -13.611 -7.271 4.652 1.00 90.06 187 PRO A O 1
ATOM 1416 N N . THR A 1 188 ? -11.426 -7.838 4.742 1.00 92.38 188 THR A N 1
ATOM 1417 C CA . THR A 1 188 ? -11.326 -8.173 6.166 1.00 92.38 188 THR A CA 1
ATOM 1418 C C . THR A 1 188 ? -9.944 -7.780 6.695 1.00 92.38 188 THR A C 1
ATOM 1420 O O . THR A 1 188 ? -8.987 -7.684 5.918 1.00 92.38 188 THR A O 1
ATOM 1423 N N . PHE A 1 189 ? -9.831 -7.582 8.008 1.00 93.00 189 PHE A N 1
ATOM 1424 C CA . PHE A 1 189 ? -8.546 -7.490 8.706 1.00 93.00 189 PHE A CA 1
ATOM 1425 C C . PHE A 1 189 ? -8.324 -8.750 9.542 1.00 93.00 189 PHE A C 1
ATOM 1427 O O . PHE A 1 189 ? -9.270 -9.298 10.107 1.00 93.00 189 PHE A O 1
ATOM 1434 N N . ASP A 1 190 ? -7.082 -9.227 9.599 1.00 90.62 190 ASP A N 1
ATOM 1435 C CA . ASP A 1 190 ? -6.725 -10.341 10.474 1.00 90.62 190 ASP A CA 1
ATOM 1436 C C . ASP A 1 190 ? -6.759 -9.871 11.942 1.00 90.62 190 ASP A C 1
ATOM 1438 O O . ASP A 1 190 ? -6.207 -8.807 12.237 1.00 90.62 190 ASP A O 1
ATOM 1442 N N . PRO A 1 191 ? -7.368 -10.625 12.877 1.00 91.12 191 PRO A N 1
ATOM 1443 C CA . PRO A 1 191 ? -7.411 -10.233 14.285 1.00 91.12 191 PRO A CA 1
ATOM 1444 C C . PRO A 1 191 ? -6.026 -10.005 14.904 1.00 91.12 191 PRO A C 1
ATOM 1446 O O . PRO A 1 191 ? -5.863 -9.095 15.713 1.00 91.12 191 PRO A O 1
ATOM 1449 N N . GLY A 1 192 ? -5.019 -10.787 14.503 1.00 90.38 192 GLY A N 1
ATOM 1450 C CA . GLY A 1 192 ? -3.642 -10.599 14.950 1.00 90.38 192 GLY A CA 1
ATOM 1451 C C . GLY A 1 192 ? -3.030 -9.302 14.423 1.00 90.38 192 GLY A C 1
ATOM 1452 O O . GLY A 1 192 ? -2.302 -8.636 15.157 1.00 90.38 192 GLY A O 1
ATOM 1453 N N . ASP A 1 193 ? -3.371 -8.903 13.193 1.00 90.19 193 ASP A N 1
ATOM 1454 C CA . ASP A 1 193 ? -2.938 -7.622 12.622 1.00 90.19 193 ASP A CA 1
ATOM 1455 C C . ASP A 1 193 ? -3.625 -6.437 13.348 1.00 90.19 193 ASP A C 1
ATOM 1457 O O . ASP A 1 193 ? -2.972 -5.426 13.601 1.00 90.19 193 ASP A O 1
ATOM 1461 N N . ILE A 1 194 ? -4.901 -6.565 13.753 1.00 91.62 194 ILE A N 1
ATOM 1462 C CA . ILE A 1 194 ? -5.613 -5.555 14.569 1.00 91.62 194 ILE A CA 1
ATOM 1463 C C . ILE A 1 194 ? -4.932 -5.387 15.931 1.00 91.62 194 ILE A C 1
ATOM 1465 O O . ILE A 1 194 ? -4.601 -4.269 16.316 1.00 91.62 194 ILE A O 1
ATOM 1469 N N . SER A 1 195 ? -4.672 -6.489 16.643 1.00 91.38 195 SER A N 1
ATOM 1470 C CA . SER A 1 195 ? -3.993 -6.437 17.944 1.00 91.38 195 SER A CA 1
ATOM 1471 C C . SER A 1 195 ? -2.568 -5.892 17.849 1.00 91.38 195 SER A C 1
ATOM 1473 O O . SER A 1 195 ? -2.104 -5.243 18.777 1.00 91.38 195 SER A O 1
ATOM 1475 N N . ALA A 1 196 ? -1.859 -6.141 16.744 1.00 89.88 196 ALA A N 1
ATOM 1476 C CA . ALA A 1 196 ? -0.533 -5.569 16.519 1.00 89.88 196 ALA A CA 1
ATOM 1477 C C . ALA A 1 196 ? -0.575 -4.060 16.218 1.00 89.88 196 ALA A C 1
ATOM 1479 O O . ALA A 1 196 ? 0.406 -3.358 16.473 1.00 89.88 196 ALA A O 1
ATOM 1480 N N . ALA A 1 197 ? -1.684 -3.572 15.656 1.00 91.62 197 ALA A N 1
ATOM 1481 C CA . ALA A 1 197 ? -1.887 -2.161 15.357 1.00 91.62 197 ALA A CA 1
ATOM 1482 C C . ALA A 1 197 ? -2.315 -1.342 16.585 1.00 91.62 197 ALA A C 1
ATOM 1484 O O . ALA A 1 197 ? -1.983 -0.160 16.626 1.00 91.62 197 ALA A O 1
ATOM 1485 N N . ASP A 1 198 ? -2.993 -1.951 17.566 1.00 94.12 198 ASP A N 1
ATOM 1486 C CA . ASP A 1 198 ? -3.322 -1.335 18.861 1.00 94.12 198 ASP A CA 1
ATOM 1487 C C . ASP A 1 198 ? -2.052 -1.156 19.711 1.00 94.12 198 ASP A C 1
ATOM 1489 O O . ASP A 1 198 ? -1.622 -2.023 20.473 1.00 94.12 198 ASP A O 1
ATOM 1493 N N . LYS A 1 199 ? -1.410 -0.003 19.543 1.00 90.06 199 LYS A N 1
ATOM 1494 C CA . LYS A 1 199 ? -0.173 0.370 20.234 1.00 90.06 199 LYS A CA 1
ATOM 1495 C C . LYS A 1 199 ? -0.454 0.890 21.635 1.00 90.06 199 LYS A C 1
ATOM 1497 O O . LYS A 1 199 ? 0.471 0.937 22.448 1.00 90.06 199 LYS A O 1
ATOM 1502 N N . THR A 1 200 ? -1.685 1.319 21.904 1.00 90.62 200 THR A N 1
ATOM 1503 C CA . THR A 1 200 ? -2.094 1.817 23.220 1.00 90.62 200 THR A CA 1
ATOM 1504 C C . THR A 1 200 ? -2.501 0.694 24.175 1.00 90.62 200 THR A C 1
ATOM 1506 O O . THR A 1 200 ? -2.338 0.841 25.387 1.00 90.62 200 THR A O 1
ATOM 1509 N N . GLY A 1 201 ? -2.945 -0.446 23.640 1.00 92.81 201 GLY A N 1
ATOM 1510 C CA . GLY A 1 201 ? -3.423 -1.599 24.395 1.00 92.81 201 GLY A CA 1
ATOM 1511 C C . GLY A 1 201 ? -4.818 -1.402 24.991 1.00 92.81 201 GLY A C 1
ATOM 1512 O O . GLY A 1 201 ? -5.147 -2.072 25.973 1.00 92.81 201 GLY A O 1
ATOM 1513 N N . ASP A 1 202 ? -5.611 -0.468 24.461 1.00 93.00 202 ASP A N 1
ATOM 1514 C CA . ASP A 1 202 ? -6.959 -0.161 24.953 1.00 93.00 202 ASP A CA 1
ATOM 1515 C C . ASP A 1 202 ? -8.061 -1.013 24.292 1.00 93.00 202 ASP A C 1
ATOM 1517 O O . ASP A 1 202 ? -9.233 -0.928 24.674 1.00 93.00 202 ASP A O 1
ATOM 1521 N N . GLY A 1 203 ? -7.686 -1.889 23.354 1.00 92.31 203 GLY A N 1
ATOM 1522 C CA . GLY A 1 203 ? -8.597 -2.762 22.621 1.00 92.31 203 GLY A CA 1
ATOM 1523 C C . GLY A 1 203 ? -9.370 -2.051 21.510 1.00 92.31 203 GLY A C 1
ATOM 1524 O O . GLY A 1 203 ? -10.278 -2.653 20.930 1.00 92.31 203 GLY A O 1
ATOM 1525 N N . LYS A 1 204 ? -9.035 -0.794 21.205 1.00 94.56 204 LYS A N 1
ATOM 1526 C CA . LYS A 1 204 ? -9.600 -0.009 20.111 1.00 94.56 204 LYS A CA 1
ATOM 1527 C C . LYS A 1 204 ? -8.479 0.541 19.225 1.00 94.56 204 LYS A C 1
ATOM 1529 O O . LYS A 1 204 ? -7.310 0.527 19.581 1.00 94.56 204 LYS A O 1
ATOM 1534 N N . LEU A 1 205 ? -8.830 1.009 18.028 1.00 94.56 205 LEU A N 1
ATOM 1535 C CA . LEU A 1 205 ? -7.876 1.661 17.129 1.00 94.56 205 LEU A CA 1
ATOM 1536 C C . LEU A 1 205 ? -8.208 3.138 16.967 1.00 94.56 205 LEU A C 1
ATOM 1538 O O . LEU A 1 205 ? -9.262 3.496 16.441 1.00 94.56 205 LEU A O 1
ATOM 1542 N N . SER A 1 206 ? -7.265 4.003 17.317 1.00 94.31 206 SER A N 1
ATOM 1543 C CA . SER A 1 206 ? -7.278 5.394 16.870 1.00 94.31 206 SER A CA 1
ATOM 1544 C C . SER A 1 206 ? -7.128 5.492 15.342 1.00 94.31 206 SER A C 1
ATOM 1546 O O . SER A 1 206 ? -6.721 4.543 14.663 1.00 94.31 206 SER A O 1
ATOM 1548 N N . GLN A 1 207 ? -7.382 6.674 14.767 1.00 93.94 207 GLN A N 1
ATOM 1549 C CA . GLN A 1 207 ? -7.168 6.898 13.329 1.00 93.94 207 GLN A CA 1
ATOM 1550 C C . GLN A 1 207 ? -5.729 6.567 12.895 1.00 93.94 207 GLN A C 1
ATOM 1552 O O . GLN A 1 207 ? -5.518 5.990 11.829 1.00 93.94 207 GLN A O 1
ATOM 1557 N N . ALA A 1 208 ? -4.742 6.906 13.724 1.00 91.00 208 ALA A N 1
ATOM 1558 C CA . ALA A 1 208 ? -3.333 6.639 13.460 1.00 91.00 208 ALA A CA 1
ATOM 1559 C C . ALA A 1 208 ? -3.025 5.136 13.359 1.00 91.00 208 ALA A C 1
ATOM 1561 O O . ALA A 1 208 ? -2.279 4.705 12.479 1.00 91.00 208 ALA A O 1
ATOM 1562 N N . GLU A 1 209 ? -3.602 4.341 14.254 1.00 93.88 209 GLU A N 1
ATOM 1563 C CA . GLU A 1 209 ? -3.412 2.890 14.302 1.00 93.88 209 GLU A CA 1
ATOM 1564 C C . GLU A 1 209 ? -4.171 2.194 13.176 1.00 93.88 209 GLU A C 1
ATOM 1566 O O . GLU A 1 209 ? -3.645 1.275 12.553 1.00 93.88 209 GLU A O 1
ATOM 1571 N N . PHE A 1 210 ? -5.354 2.696 12.819 1.00 95.00 210 PHE A N 1
ATOM 1572 C CA . PHE A 1 210 ? -6.071 2.244 11.632 1.00 95.00 210 PHE A CA 1
ATOM 1573 C C . PHE A 1 210 ? -5.287 2.513 10.335 1.00 95.00 210 PHE A C 1
ATOM 1575 O O . PHE A 1 210 ? -5.243 1.658 9.448 1.00 95.00 210 PHE A O 1
ATOM 1582 N N . GLU A 1 211 ? -4.638 3.679 10.212 1.00 93.69 211 GLU A N 1
ATOM 1583 C CA . GLU A 1 211 ? -3.757 3.983 9.076 1.00 93.69 211 GLU A CA 1
ATOM 1584 C C . GLU A 1 211 ? -2.588 2.980 8.987 1.00 93.69 211 GLU A C 1
ATOM 1586 O O . GLU A 1 211 ? -2.253 2.520 7.892 1.00 93.69 211 GLU A O 1
ATOM 1591 N N . ASP A 1 212 ? -2.005 2.596 10.126 1.00 91.12 212 ASP A N 1
ATOM 1592 C CA . ASP A 1 212 ? -0.918 1.610 10.219 1.00 91.12 212 ASP A CA 1
ATOM 1593 C C . ASP A 1 212 ? -1.366 0.187 9.885 1.00 91.12 212 ASP A C 1
ATOM 1595 O O . ASP A 1 212 ? -0.727 -0.482 9.064 1.00 91.12 212 ASP A O 1
ATOM 1599 N N . LEU A 1 213 ? -2.503 -0.239 10.442 1.00 93.69 213 LEU A N 1
ATOM 1600 C CA . LEU A 1 213 ? -3.158 -1.500 10.108 1.00 93.69 213 LEU A CA 1
ATOM 1601 C C . LEU A 1 213 ? -3.372 -1.595 8.597 1.00 93.69 213 LEU A C 1
ATOM 1603 O O . LEU A 1 213 ? -2.915 -2.544 7.960 1.00 93.69 213 LEU A O 1
ATOM 1607 N N . TYR A 1 214 ? -3.998 -0.575 8.004 1.00 94.44 214 TYR A N 1
ATOM 1608 C CA . TYR A 1 214 ? -4.280 -0.549 6.575 1.00 94.44 214 TYR A CA 1
ATOM 1609 C C . TYR A 1 214 ? -3.007 -0.686 5.733 1.00 94.44 214 TYR A C 1
ATOM 1611 O O . TYR A 1 214 ? -2.969 -1.499 4.807 1.00 94.44 214 TYR A O 1
ATOM 1619 N N . MET A 1 215 ? -1.955 0.085 6.035 1.00 91.81 215 MET A N 1
ATOM 1620 C CA . MET A 1 215 ? -0.715 0.037 5.252 1.00 91.81 215 MET A CA 1
ATOM 1621 C C . MET A 1 215 ? -0.020 -1.320 5.359 1.00 91.81 215 MET A C 1
ATOM 1623 O O . MET A 1 215 ? 0.396 -1.864 4.332 1.00 91.81 215 MET A O 1
ATOM 1627 N N . THR A 1 216 ? 0.038 -1.896 6.561 1.00 90.31 216 THR A N 1
ATOM 1628 C CA . THR A 1 216 ? 0.560 -3.249 6.786 1.00 90.31 216 THR A CA 1
ATOM 1629 C C . THR A 1 216 ? -0.230 -4.285 5.988 1.00 90.31 216 THR A C 1
ATOM 1631 O O . THR A 1 216 ? 0.358 -5.106 5.279 1.00 90.31 216 THR A O 1
ATOM 1634 N N . THR A 1 217 ? -1.564 -4.217 6.019 1.00 92.94 217 THR A N 1
ATOM 1635 C CA . THR A 1 217 ? -2.422 -5.134 5.264 1.00 92.94 217 THR A CA 1
ATOM 1636 C C . THR A 1 217 ? -2.235 -4.986 3.754 1.00 92.94 217 THR A C 1
ATOM 1638 O O . THR A 1 217 ? -2.137 -5.995 3.057 1.00 92.94 217 THR A O 1
ATOM 1641 N N . VAL A 1 218 ? -2.123 -3.759 3.225 1.00 92.94 218 VAL A N 1
ATOM 1642 C CA . VAL A 1 218 ? -1.836 -3.531 1.796 1.00 92.94 218 VAL A CA 1
ATOM 1643 C C . VAL A 1 218 ? -0.504 -4.167 1.407 1.00 92.94 218 VAL A C 1
ATOM 1645 O O . VAL A 1 218 ? -0.445 -4.893 0.417 1.00 92.94 218 VAL A O 1
ATOM 1648 N N . VAL A 1 219 ? 0.556 -3.916 2.175 1.00 91.94 219 VAL A N 1
ATOM 1649 C CA . VAL A 1 219 ? 1.899 -4.462 1.928 1.00 91.94 219 VAL A CA 1
ATOM 1650 C C . VAL A 1 219 ? 1.870 -5.993 1.893 1.00 91.94 219 VAL A C 1
ATOM 1652 O O . VAL A 1 219 ? 2.287 -6.592 0.899 1.00 91.94 219 VAL A O 1
ATOM 1655 N N . LYS A 1 220 ? 1.274 -6.618 2.915 1.00 91.31 220 LYS A N 1
ATOM 1656 C CA . LYS A 1 220 ? 1.109 -8.076 3.032 1.00 91.31 220 LYS A CA 1
ATOM 1657 C C . LYS A 1 220 ? 0.282 -8.658 1.886 1.00 91.31 220 LYS A C 1
ATOM 1659 O O . LYS A 1 220 ? 0.617 -9.710 1.353 1.00 91.31 220 LYS A O 1
ATOM 1664 N N . ALA A 1 221 ? -0.775 -7.974 1.461 1.00 92.31 221 ALA A N 1
ATOM 1665 C CA . ALA A 1 221 ? -1.628 -8.445 0.376 1.00 92.31 221 ALA A CA 1
ATOM 1666 C C . ALA A 1 221 ? -0.994 -8.269 -1.019 1.00 92.31 221 ALA A C 1
ATOM 1668 O O . ALA A 1 221 ? -1.271 -9.054 -1.927 1.00 92.31 221 ALA A O 1
ATOM 1669 N N . ILE A 1 222 ? -0.114 -7.279 -1.206 1.00 92.50 222 ILE A N 1
ATOM 1670 C CA . ILE A 1 222 ? 0.707 -7.158 -2.420 1.00 92.50 222 ILE A CA 1
ATOM 1671 C C . ILE A 1 222 ? 1.733 -8.294 -2.461 1.00 92.50 222 ILE A C 1
ATOM 1673 O O . ILE A 1 222 ? 1.809 -9.024 -3.458 1.00 92.50 222 ILE A O 1
ATOM 1677 N N . ASN A 1 223 ? 2.512 -8.433 -1.387 1.00 90.19 223 ASN A N 1
ATOM 1678 C CA . ASN A 1 223 ? 3.581 -9.411 -1.262 1.00 90.19 223 ASN A CA 1
ATOM 1679 C C . ASN A 1 223 ? 3.624 -9.987 0.169 1.00 90.19 223 ASN A C 1
ATOM 1681 O O . ASN A 1 223 ? 4.231 -9.380 1.053 1.00 90.19 223 ASN A O 1
ATOM 1685 N N . PRO A 1 224 ? 3.046 -11.183 0.392 1.00 87.62 224 PRO A N 1
ATOM 1686 C CA . PRO A 1 224 ? 3.028 -11.829 1.707 1.00 87.62 224 PRO A CA 1
ATOM 1687 C C . PRO A 1 224 ? 4.417 -12.145 2.272 1.00 87.62 224 PRO A C 1
ATOM 1689 O O . PRO A 1 224 ? 4.558 -12.315 3.478 1.00 87.62 224 PRO A O 1
ATOM 1692 N N . ASN A 1 225 ? 5.435 -12.215 1.409 1.00 83.69 225 ASN A N 1
ATOM 1693 C CA . ASN A 1 225 ? 6.818 -12.511 1.778 1.00 83.69 225 ASN A CA 1
ATOM 1694 C C . ASN A 1 225 ? 7.666 -11.241 1.952 1.00 83.69 225 ASN A C 1
ATOM 1696 O O . ASN A 1 225 ? 8.889 -11.331 2.070 1.00 83.69 225 ASN A O 1
ATOM 1700 N N . TYR A 1 226 ? 7.058 -10.052 1.908 1.00 78.50 226 TYR A N 1
ATOM 1701 C CA . TYR A 1 226 ? 7.798 -8.806 2.051 1.00 78.50 226 TYR A CA 1
ATOM 1702 C C . TYR A 1 226 ? 8.384 -8.673 3.461 1.00 78.50 226 TYR A C 1
ATOM 1704 O O . TYR A 1 226 ? 7.665 -8.690 4.458 1.00 78.50 226 TYR A O 1
ATOM 1712 N N . VAL A 1 227 ? 9.703 -8.485 3.527 1.00 69.62 227 VAL A N 1
ATOM 1713 C CA . VAL A 1 227 ? 10.432 -8.177 4.760 1.00 69.62 227 VAL A CA 1
ATOM 1714 C C . VAL A 1 227 ? 10.914 -6.728 4.670 1.00 69.62 227 VAL A C 1
ATOM 1716 O O . VAL A 1 227 ? 11.767 -6.433 3.824 1.00 69.62 227 VAL A O 1
ATOM 1719 N N . PRO A 1 228 ? 10.418 -5.808 5.518 1.00 61.94 228 PRO A N 1
ATOM 1720 C CA . PRO A 1 228 ? 10.881 -4.425 5.528 1.00 61.94 228 PRO A CA 1
ATOM 1721 C C . PRO A 1 228 ? 12.403 -4.347 5.710 1.00 61.94 228 PRO A C 1
ATOM 1723 O O . PRO A 1 228 ? 12.944 -4.794 6.718 1.00 61.94 228 PRO A O 1
ATOM 1726 N N . GLY A 1 229 ? 13.112 -3.797 4.719 1.00 56.28 229 GLY A N 1
ATOM 1727 C CA . GLY A 1 229 ? 14.578 -3.691 4.752 1.00 56.28 229 GLY A CA 1
ATOM 1728 C C . GLY A 1 229 ? 15.341 -5.021 4.651 1.00 56.28 229 GLY A C 1
ATOM 1729 O O . GLY A 1 229 ? 16.562 -5.018 4.805 1.00 56.28 229 GLY A O 1
ATOM 1730 N N . GLY A 1 230 ? 14.656 -6.139 4.391 1.00 48.62 230 GLY A N 1
ATOM 1731 C CA . GLY A 1 230 ? 15.277 -7.446 4.202 1.00 48.62 230 GLY A CA 1
ATOM 1732 C C . GLY A 1 230 ? 16.000 -7.560 2.859 1.00 48.62 230 GLY A C 1
ATOM 1733 O O . GLY A 1 230 ? 15.619 -6.937 1.866 1.00 48.62 230 GLY A O 1
ATOM 1734 N N . ASN A 1 231 ? 17.047 -8.388 2.815 1.00 42.31 231 ASN A N 1
ATOM 1735 C CA . ASN A 1 231 ? 17.536 -8.914 1.543 1.00 42.31 231 ASN A CA 1
ATOM 1736 C C . ASN A 1 231 ? 16.389 -9.698 0.890 1.00 42.31 231 ASN A C 1
ATOM 1738 O O . ASN A 1 231 ? 15.677 -10.413 1.596 1.00 42.31 231 ASN A O 1
ATOM 1742 N N . ALA A 1 232 ? 16.207 -9.547 -0.427 1.00 44.00 232 ALA A N 1
ATOM 1743 C CA . ALA A 1 232 ? 15.241 -10.336 -1.188 1.00 44.00 232 ALA A CA 1
ATOM 1744 C C . ALA A 1 232 ? 15.350 -11.827 -0.804 1.00 44.00 232 ALA A C 1
ATOM 1746 O O . ALA A 1 232 ? 16.465 -12.275 -0.497 1.00 44.00 232 ALA A O 1
ATOM 1747 N N . PRO A 1 233 ? 14.231 -12.580 -0.785 1.00 43.34 233 PRO A N 1
ATOM 1748 C CA . PRO A 1 233 ? 14.292 -14.021 -0.585 1.00 43.34 233 PRO A CA 1
ATOM 1749 C C . PRO A 1 233 ? 15.364 -14.609 -1.505 1.00 43.34 233 PRO A C 1
ATOM 1751 O O . PRO A 1 233 ? 15.533 -14.140 -2.631 1.00 43.34 233 PRO A O 1
ATOM 1754 N N . ALA A 1 234 ? 16.134 -15.574 -0.990 1.00 40.72 234 ALA A N 1
ATOM 1755 C CA . ALA A 1 234 ? 17.162 -16.235 -1.783 1.00 40.72 234 ALA A CA 1
ATOM 1756 C C . ALA A 1 234 ? 16.541 -16.662 -3.122 1.00 40.72 234 ALA A C 1
ATOM 1758 O O . ALA A 1 234 ? 15.414 -17.174 -3.095 1.00 40.72 234 ALA A O 1
ATOM 1759 N N . PRO A 1 235 ? 17.223 -16.411 -4.257 1.00 44.25 235 PRO A N 1
ATOM 1760 C CA . PRO A 1 235 ? 16.671 -16.722 -5.564 1.00 44.25 235 PRO A CA 1
ATOM 1761 C C . PRO A 1 235 ? 16.174 -18.161 -5.548 1.00 44.25 235 PRO A C 1
ATOM 1763 O O . PRO A 1 235 ? 16.833 -19.040 -4.972 1.00 44.25 235 PRO A O 1
ATOM 1766 N N . ALA A 1 236 ? 15.001 -18.395 -6.142 1.00 43.03 236 ALA A N 1
ATOM 1767 C CA . ALA A 1 236 ? 14.567 -19.758 -6.398 1.00 43.03 236 ALA A CA 1
ATOM 1768 C C . ALA A 1 236 ? 15.746 -20.495 -7.059 1.00 43.03 236 ALA A C 1
ATOM 1770 O O . ALA A 1 236 ? 16.438 -19.887 -7.887 1.00 43.03 236 ALA A O 1
ATOM 1771 N N . PRO A 1 237 ? 16.055 -21.742 -6.653 1.00 45.97 237 PRO A N 1
ATOM 1772 C CA . PRO A 1 237 ? 17.131 -22.489 -7.285 1.00 45.97 237 PRO A CA 1
ATOM 1773 C C . PRO A 1 237 ? 16.916 -22.411 -8.791 1.00 45.97 237 PRO A C 1
ATOM 1775 O O . PRO A 1 237 ? 15.802 -22.659 -9.251 1.00 45.97 237 PRO A O 1
ATOM 1778 N N . ALA A 1 238 ? 17.952 -21.976 -9.517 1.00 51.06 238 ALA A N 1
ATOM 1779 C CA . ALA A 1 238 ? 17.875 -21.818 -10.960 1.00 51.06 238 ALA A CA 1
ATOM 1780 C C . ALA A 1 238 ? 17.237 -23.076 -11.549 1.00 51.06 238 ALA A C 1
ATOM 1782 O O . ALA A 1 238 ? 17.625 -24.184 -11.153 1.00 51.06 238 ALA A O 1
ATOM 1783 N N . ASP A 1 239 ? 16.267 -22.900 -12.452 1.00 47.47 239 ASP A N 1
ATOM 1784 C CA . ASP A 1 239 ? 15.735 -24.029 -13.206 1.00 47.47 239 ASP A CA 1
ATOM 1785 C C . ASP A 1 239 ? 16.928 -24.847 -13.709 1.00 47.47 239 ASP A C 1
ATOM 1787 O O . ASP A 1 239 ? 17.910 -24.256 -14.191 1.00 47.47 239 ASP A O 1
ATOM 1791 N N . PRO A 1 240 ? 16.913 -26.182 -13.530 1.00 57.41 240 PRO A N 1
ATOM 1792 C CA . PRO A 1 240 ? 18.012 -27.011 -13.981 1.00 57.41 240 PRO A CA 1
ATOM 1793 C C . PRO A 1 240 ? 18.284 -26.647 -15.433 1.00 57.41 240 PRO A C 1
ATOM 1795 O O . PRO A 1 240 ? 17.350 -26.594 -16.239 1.00 57.41 240 PRO A O 1
ATOM 1798 N N . ALA A 1 241 ? 19.550 -26.327 -15.726 1.00 48.66 241 ALA A N 1
ATOM 1799 C CA . ALA A 1 241 ? 19.967 -25.929 -17.061 1.00 48.66 241 ALA A CA 1
ATOM 1800 C C . ALA A 1 241 ? 19.301 -26.872 -18.072 1.00 48.66 241 ALA A C 1
ATOM 1802 O O . ALA A 1 241 ? 19.320 -28.088 -17.829 1.00 48.66 241 ALA A O 1
ATOM 1803 N N . PRO A 1 242 ? 18.669 -26.343 -19.140 1.00 57.72 242 PRO A N 1
ATOM 1804 C CA . PRO A 1 242 ? 17.981 -27.175 -20.112 1.00 57.72 242 PRO A CA 1
ATOM 1805 C C . PRO A 1 242 ? 18.912 -28.318 -20.486 1.00 57.72 242 PRO A C 1
ATOM 1807 O O . PRO A 1 242 ? 20.096 -28.082 -20.755 1.00 57.72 242 PRO A O 1
ATOM 1810 N N . ALA A 1 243 ? 18.393 -29.548 -20.393 1.00 60.72 243 ALA A N 1
ATOM 1811 C CA . ALA A 1 243 ? 19.181 -30.740 -20.660 1.00 60.72 243 ALA A CA 1
ATOM 1812 C C . ALA A 1 243 ? 19.971 -30.512 -21.957 1.00 60.72 243 ALA A C 1
ATOM 1814 O O . ALA A 1 243 ? 19.391 -29.968 -22.908 1.00 60.72 243 ALA A O 1
ATOM 1815 N N . PRO A 1 244 ? 21.276 -30.849 -21.992 1.00 68.25 244 PRO A N 1
ATOM 1816 C CA . PRO A 1 244 ? 22.081 -30.648 -23.185 1.00 68.25 244 PRO A CA 1
ATOM 1817 C C . PRO A 1 244 ? 21.306 -31.211 -24.367 1.00 68.25 244 PRO A C 1
ATOM 1819 O O . PRO A 1 244 ? 20.778 -32.325 -24.280 1.00 68.25 244 PRO A O 1
ATOM 1822 N N . ALA A 1 245 ? 21.177 -30.401 -25.424 1.00 65.50 245 ALA A N 1
ATOM 1823 C CA . ALA A 1 245 ? 20.487 -30.828 -26.628 1.00 65.50 245 ALA A CA 1
ATOM 1824 C C . ALA A 1 245 ? 21.014 -32.225 -26.992 1.00 65.50 245 ALA A C 1
ATOM 1826 O O . ALA A 1 245 ? 22.236 -32.424 -26.928 1.00 65.50 245 ALA A O 1
ATOM 1827 N N . PRO A 1 246 ? 20.132 -33.200 -27.283 1.00 69.94 246 PRO A N 1
ATOM 1828 C CA . PRO A 1 246 ? 20.577 -34.534 -27.646 1.00 69.94 246 PRO A CA 1
ATOM 1829 C C . PRO A 1 246 ? 21.645 -34.393 -28.725 1.00 69.94 246 PRO A C 1
ATOM 1831 O O . PRO A 1 246 ? 21.475 -33.603 -29.659 1.00 69.94 246 PRO A O 1
ATOM 1834 N N . ALA A 1 247 ? 22.775 -35.082 -28.531 1.00 72.88 247 ALA A N 1
ATOM 1835 C CA . ALA A 1 247 ? 23.882 -35.044 -29.474 1.00 72.88 247 ALA A CA 1
ATOM 1836 C C . ALA A 1 247 ? 23.315 -35.229 -30.883 1.00 72.88 247 ALA A C 1
ATOM 1838 O O . ALA A 1 247 ? 22.504 -36.134 -31.095 1.00 72.88 247 ALA A O 1
ATOM 1839 N N . ALA A 1 248 ? 23.685 -34.327 -31.797 1.00 67.50 248 ALA A N 1
ATOM 1840 C CA . ALA A 1 248 ? 23.212 -34.370 -33.170 1.00 67.50 248 ALA A CA 1
ATOM 1841 C C . ALA A 1 248 ? 23.399 -35.794 -33.700 1.00 67.50 248 ALA A C 1
ATOM 1843 O O . ALA A 1 248 ? 24.520 -36.308 -33.687 1.00 67.50 248 ALA A O 1
ATOM 1844 N N . ASP A 1 249 ? 22.300 -36.439 -34.097 1.00 77.94 249 ASP A N 1
ATOM 1845 C CA . ASP A 1 249 ? 22.372 -37.743 -34.741 1.00 77.94 249 ASP A CA 1
ATOM 1846 C C . ASP A 1 249 ? 23.231 -37.564 -36.002 1.00 77.94 249 ASP A C 1
ATOM 1848 O O . ASP A 1 249 ? 22.849 -36.785 -36.883 1.00 77.94 249 ASP A O 1
ATOM 1852 N N . PRO A 1 250 ? 24.398 -38.228 -36.104 1.00 80.19 250 PRO A N 1
ATOM 1853 C CA . PRO A 1 250 ? 25.269 -38.089 -37.266 1.00 80.19 250 PRO A CA 1
ATOM 1854 C C . PRO A 1 250 ? 24.603 -38.579 -38.562 1.00 80.19 250 PRO A C 1
ATOM 1856 O O . PRO A 1 250 ? 25.120 -38.303 -39.641 1.00 80.19 250 PRO A O 1
ATOM 1859 N N . ASN A 1 251 ? 23.462 -39.271 -38.468 1.00 83.44 251 ASN A N 1
ATOM 1860 C CA . ASN A 1 251 ? 22.656 -39.715 -39.601 1.00 83.44 251 ASN A CA 1
ATOM 1861 C C . ASN A 1 251 ? 21.393 -38.869 -39.831 1.00 83.44 251 ASN A C 1
ATOM 1863 O O . ASN A 1 251 ? 20.582 -39.223 -40.691 1.00 83.44 251 ASN A O 1
ATOM 1867 N N . ALA A 1 252 ? 21.200 -37.763 -39.102 1.00 78.12 252 ALA A N 1
ATOM 1868 C CA . ALA A 1 252 ? 20.080 -36.872 -39.367 1.00 78.12 252 ALA A CA 1
ATOM 1869 C C . ALA A 1 252 ? 20.212 -36.276 -40.784 1.00 78.12 252 ALA A C 1
ATOM 1871 O O . ALA A 1 252 ? 21.262 -35.721 -41.124 1.00 78.12 252 ALA A O 1
ATOM 1872 N N . PRO A 1 253 ? 19.169 -36.369 -41.630 1.00 78.56 253 PRO A N 1
ATOM 1873 C CA . PRO A 1 253 ? 19.185 -35.735 -42.939 1.00 78.56 253 PRO A CA 1
ATOM 1874 C C . PRO A 1 253 ? 19.386 -34.226 -42.776 1.00 78.56 253 PRO A C 1
ATOM 1876 O O . PRO A 1 253 ? 18.813 -33.608 -41.876 1.00 78.56 253 PRO A O 1
ATOM 1879 N N . ALA A 1 254 ? 20.207 -33.637 -43.649 1.00 78.00 254 ALA A N 1
ATOM 1880 C CA . ALA A 1 254 ? 20.466 -32.203 -43.639 1.00 78.00 254 ALA A CA 1
ATOM 1881 C C . ALA A 1 254 ? 19.136 -31.422 -43.647 1.00 78.00 254 ALA A C 1
ATOM 1883 O O . ALA A 1 254 ? 18.232 -31.779 -44.414 1.00 78.00 254 ALA A O 1
ATOM 1884 N N . PRO A 1 255 ? 18.987 -30.376 -42.812 1.00 75.88 255 PRO A N 1
ATOM 1885 C CA . PRO A 1 255 ? 17.768 -29.586 -42.796 1.00 75.88 255 PRO A CA 1
ATOM 1886 C C . PRO A 1 255 ? 17.534 -28.984 -44.183 1.00 75.88 255 PRO A C 1
ATOM 1888 O O . PRO A 1 255 ? 18.459 -28.480 -44.824 1.00 75.88 255 PRO A O 1
ATOM 1891 N N . ALA A 1 256 ? 16.288 -29.059 -44.651 1.00 73.88 256 ALA A N 1
ATOM 1892 C CA . ALA A 1 256 ? 15.889 -28.431 -45.900 1.00 73.88 256 ALA A CA 1
ATOM 1893 C C . ALA A 1 256 ? 16.222 -26.926 -45.858 1.00 73.88 256 ALA A C 1
ATOM 1895 O O . ALA A 1 256 ? 16.090 -26.307 -44.797 1.00 73.88 256 ALA A O 1
ATOM 1896 N N . PRO A 1 257 ? 16.646 -26.323 -46.983 1.00 75.00 257 PRO A N 1
ATOM 1897 C CA . PRO A 1 257 ? 16.962 -24.903 -47.022 1.00 75.00 257 PRO A CA 1
ATOM 1898 C C . PRO A 1 257 ? 15.747 -24.079 -46.586 1.00 75.00 257 PRO A C 1
ATOM 1900 O O . PRO A 1 257 ? 14.649 -24.218 -47.130 1.00 75.00 257 PRO A O 1
ATOM 1903 N N . THR A 1 258 ? 15.951 -23.216 -45.595 1.00 69.69 258 THR A N 1
ATOM 1904 C CA . THR A 1 258 ? 14.927 -22.300 -45.100 1.00 69.69 258 THR A CA 1
ATOM 1905 C C . THR A 1 258 ? 14.644 -21.254 -46.177 1.00 69.69 258 THR A C 1
ATOM 1907 O O . THR A 1 258 ? 15.492 -20.419 -46.485 1.00 69.69 258 THR A O 1
ATOM 1910 N N . VAL A 1 259 ? 13.453 -21.300 -46.773 1.00 64.06 259 VAL A N 1
ATOM 1911 C CA . VAL A 1 259 ? 12.977 -20.251 -47.683 1.00 64.06 259 VAL A CA 1
ATOM 1912 C C . VAL A 1 259 ? 12.605 -19.031 -46.837 1.00 64.06 259 VAL A C 1
ATOM 1914 O O . VAL A 1 259 ? 11.646 -19.071 -46.066 1.00 64.06 259 VAL A O 1
ATOM 1917 N N . GLU A 1 260 ? 13.374 -17.946 -46.946 1.00 65.31 260 GLU A N 1
ATOM 1918 C CA . GLU A 1 260 ? 13.048 -16.667 -46.306 1.00 65.31 260 GLU A CA 1
ATOM 1919 C C . GLU A 1 260 ? 11.929 -15.956 -47.079 1.00 65.31 260 GLU A C 1
ATOM 1921 O O . GLU A 1 260 ? 12.174 -15.165 -47.987 1.00 65.31 260 GLU A O 1
ATOM 1926 N N . TRP A 1 261 ? 10.679 -16.227 -46.698 1.00 42.22 261 TRP A N 1
ATOM 1927 C CA . TRP A 1 261 ? 9.470 -15.667 -47.323 1.00 42.22 261 TRP A CA 1
ATOM 1928 C C . TRP A 1 261 ? 9.330 -14.137 -47.232 1.00 42.22 261 TRP A C 1
ATOM 1930 O O . TRP A 1 261 ? 8.409 -13.578 -47.813 1.00 42.22 261 TRP A O 1
ATOM 1940 N N . TRP A 1 262 ? 10.222 -13.449 -46.520 1.00 48.34 262 TRP A N 1
ATOM 1941 C CA . TRP A 1 262 ? 10.184 -11.997 -46.319 1.00 48.34 262 TRP A CA 1
ATOM 1942 C C . TRP A 1 262 ? 11.079 -11.209 -47.293 1.00 48.34 262 TRP A C 1
ATOM 1944 O O . TRP A 1 262 ? 11.219 -9.997 -47.152 1.00 48.34 262 TRP A O 1
ATOM 1954 N N . LYS A 1 263 ? 11.682 -11.884 -48.283 1.00 54.66 263 LYS A N 1
ATOM 1955 C CA . LYS A 1 263 ? 12.479 -11.270 -49.363 1.00 54.66 263 LYS A CA 1
ATOM 1956 C C . LYS A 1 263 ? 11.816 -11.348 -50.750 1.00 54.66 263 LYS A C 1
ATOM 1958 O O . LYS A 1 263 ? 12.511 -11.182 -51.751 1.00 54.66 263 LYS A O 1
ATOM 1963 N N . LEU A 1 264 ? 10.506 -11.598 -50.808 1.00 42.91 264 LEU A N 1
ATOM 1964 C CA . LEU A 1 264 ? 9.694 -11.542 -52.031 1.00 42.91 264 LEU A CA 1
ATOM 1965 C C . LEU A 1 264 ? 8.749 -10.341 -52.004 1.00 42.91 264 LEU A C 1
ATOM 1967 O O . LEU A 1 264 ? 8.147 -10.102 -50.934 1.00 42.91 264 LEU A O 1
#

Radius of gyration: 24.94 Å; chains: 1; bounding box: 54×65×79 Å

Sequence (264 aa):
MRHTKALSTLLAVSAAITMLAGCGMTPGASGLSTTEAVGFDALASKTLKEGFKQVHESIFSKIDTNGDKYIDEYEAGPYFNLIKEFPKADKTKSGKTGNGKISRTEFMRYATAGGFLTGKDTPVAFLNRMRSFLATAFNRLDQREPGSGLFGKGDGYLTTEELGDKALAKLGLGFAYDKIHVRVSIPTFDPGDISAADKTGDGKLSQAEFEDLYMTTVVKAINPNYVPGGNAPAPAPADPAPAPAPAADPNAPAPAPTVEWWKL

pLDDT: mean 74.99, std 21.02, range [28.16, 96.0]

Secondary structure (DSSP, 8-state):
-------------------------------S-HHHHHHHHHHHHHHHHHHHHHHHHHHHHHH--S-SSEE-HHHHTTTS-TTTTHHHHSB-TTS-B--S-EEHHHHHHHHHHS-TTSS---HHHHHHHHHHHHHHHHHHHTT--BTB-TT----SSB-TTTT-HHHHHHHT-EEEEGGGTEEEE-S---HHHHHHH-SS-SSSB-HHHHHHHHHHHHHHHH-TT--TT---PPPPPPPP---PPPPPPTTPPPPPP---GGG-